Protein AF-A0A7S3P557-F1 (afdb_monomer)

pLDDT: mean 80.32, std 16.47, range [43.41, 97.75]

Foldseek 3Di:
DQLVVVLCVLPPLVVQDCVPPPDPVSSVVSVCVSLLNCSVDVLNSVLLNLLLVQLQPPPPPDDLVVCCVVVPPQCVVVVSAPSRLVVSLVVSVVVCPPPVNPVVLCVSDVDPVSVVVSSVLSSLQSSLLPPPPPVSVVVLVVLVCVLPPPDDDDDDPSVSSVSVNSSVSSVVSNCVVCVVVVDDDD

Radius of gyration: 18.61 Å; Cα contacts (8 Å, |Δi|>4): 146; chains: 1; bounding box: 47×43×48 Å

InterPro domains:
  IPR002073 3'5'-cyclic nucleotide phosphodiesterase, catalytic domain [PF00233] (39-186)
  IPR002073 3'5'-cyclic nucleotide phosphodiesterase, catalytic domain [PS51845] (1-186)
  IPR023088 3'5'-cyclic nucleotide phosphodiesterase [PR00387] (41-54)
  IPR023088 3'5'-cyclic nucleotide phosphodiesterase [PR00387] (55-70)
  IPR023088 3'5'-cyclic nucleotide phosphodiesterase [PR00387] (82-98)
  IPR023088 3'5'-cyclic nucleotide phosphodiesterase [PR00387] (173-186)
  IPR036971 3'5'-cyclic nucleotide phosphodiesterase, catalytic domain superfamily [G3DSA:1.10.1300.10] (16-186)

Mean predicted aligned error: 9.77 Å

Secondary structure (DSSP, 8-state):
--HHHHHTTSS-GGGS--TT--SHHHHHHHHHHHTTTTTT-HHHHHHHHHHHHHTTTT--SS-HHHHHHHT-HHHHHTTTSSHHHHHHHHHHHHHHHSGGGHHHHHHH-SSHHHHHHHHHHHHHHHHTT--S-HHHHHHHHHHHHHHH-TT--SS-HHHHHHHHHHHHHHHHHHHHHGGGGGSPP-

Organism: NCBI:txid265554

Nearest PDB structures (foldseek):
  3tvx-assembly2_B  TM=6.390E-01  e=1.683E-05  Homo sapiens
  8k4c-assembly1_B  TM=6.017E-01  e=3.289E-05  Homo sapiens
  1ror-assembly2_B  TM=6.134E-01  e=4.383E-05  Homo sapiens
  4wcu-assembly1_B  TM=6.017E-01  e=4.597E-05  Homo sapiens
  5tkb-assembly1_A  TM=6.095E-01  e=1.382E-04  Homo sapiens

Solvent-accessible surface area (backbone atoms only — not comparable to full-atom values): 10772 Å² total; per-residue (Å²): 132,59,66,70,66,49,64,65,53,77,60,52,76,89,79,57,87,57,92,82,51,88,47,74,65,47,48,51,50,53,49,29,64,75,47,42,38,48,89,73,32,69,61,60,46,48,28,54,51,50,25,69,71,34,40,66,40,89,57,88,87,66,57,57,72,53,40,46,74,70,61,38,71,56,21,62,74,43,74,63,45,61,30,54,32,49,50,6,46,52,54,52,50,54,58,58,68,37,78,92,33,48,70,56,50,51,69,73,24,87,45,70,69,48,44,55,49,42,50,54,48,29,53,52,42,23,56,40,59,49,72,80,45,64,66,58,47,52,52,49,53,51,51,49,52,66,66,68,46,94,76,80,79,88,68,66,67,66,65,54,34,50,53,42,33,53,54,51,53,30,53,48,53,39,51,57,71,55,40,70,81,75,53,82,90,130

Structure (mmCIF, N/CA/C/O backbone):
data_AF-A0A7S3P557-F1
#
_entry.id   AF-A0A7S3P557-F1
#
loop_
_atom_site.group_PDB
_atom_site.id
_atom_site.type_symbol
_atom_site.label_atom_id
_atom_site.label_alt_id
_atom_site.label_comp_id
_atom_site.label_asym_id
_atom_site.label_entity_id
_atom_site.label_seq_id
_atom_site.pdbx_PDB_ins_code
_atom_site.Cartn_x
_atom_site.Cartn_y
_atom_site.Cartn_z
_atom_site.occupancy
_atom_site.B_iso_or_equiv
_atom_site.auth_seq_id
_atom_site.auth_comp_id
_atom_site.auth_asym_id
_atom_site.auth_atom_id
_atom_site.pdbx_PDB_model_num
ATOM 1 N N . MET A 1 1 ? -5.739 14.760 -7.919 1.00 44.75 1 MET A N 1
ATOM 2 C CA . MET A 1 1 ? -4.831 14.642 -9.092 1.00 44.75 1 MET A CA 1
ATOM 3 C C . MET A 1 1 ? -4.603 13.160 -9.360 1.00 44.75 1 MET A C 1
ATOM 5 O O . MET A 1 1 ? -4.445 12.437 -8.393 1.00 44.75 1 MET A O 1
ATOM 9 N N . SER A 1 2 ? -4.623 12.689 -10.613 1.00 47.59 2 SER A N 1
ATOM 10 C CA . SER A 1 2 ? -4.332 11.273 -10.923 1.00 47.59 2 SER A CA 1
ATOM 11 C C . SER A 1 2 ? -2.840 10.970 -10.734 1.00 47.59 2 SER A C 1
ATOM 13 O O . SER A 1 2 ? -2.009 11.792 -11.126 1.00 47.59 2 SER A O 1
ATOM 15 N N . VAL A 1 3 ? -2.512 9.791 -10.192 1.00 46.75 3 VAL A N 1
ATOM 16 C CA . VAL A 1 3 ? -1.137 9.286 -9.995 1.00 46.75 3 VAL A CA 1
ATOM 17 C C . VAL A 1 3 ? -0.310 9.389 -11.278 1.00 46.75 3 VAL A C 1
ATOM 19 O O . VAL A 1 3 ? 0.842 9.800 -11.227 1.00 46.75 3 VAL A O 1
ATOM 22 N N . VAL A 1 4 ? -0.914 9.145 -12.446 1.00 48.81 4 VAL A N 1
ATOM 23 C CA . VAL A 1 4 ? -0.249 9.258 -13.759 1.00 48.81 4 VAL A CA 1
ATOM 24 C C . VAL A 1 4 ? 0.251 10.681 -14.027 1.00 48.81 4 VAL A C 1
ATOM 26 O O . VAL A 1 4 ? 1.366 10.878 -14.501 1.00 48.81 4 VAL A O 1
ATOM 29 N N . LYS A 1 5 ? -0.556 11.688 -13.675 1.00 49.09 5 LYS A N 1
ATOM 30 C CA . LYS A 1 5 ? -0.226 13.108 -13.867 1.00 49.09 5 LYS A CA 1
ATOM 31 C C . LYS A 1 5 ? 0.800 13.606 -12.849 1.00 49.09 5 LYS A C 1
ATOM 33 O O . LYS A 1 5 ? 1.493 14.582 -13.105 1.00 49.09 5 LYS A O 1
ATOM 38 N N . LEU A 1 6 ? 0.884 12.952 -11.692 1.00 51.69 6 LEU A N 1
ATOM 39 C CA . LEU A 1 6 ? 1.923 13.215 -10.705 1.00 51.69 6 LEU A CA 1
ATOM 40 C C . LEU A 1 6 ? 3.247 12.573 -11.142 1.00 51.69 6 LEU A C 1
ATOM 42 O O . LEU A 1 6 ? 4.262 13.257 -11.134 1.00 51.69 6 LEU A O 1
ATOM 46 N N . MET A 1 7 ? 3.217 11.321 -11.616 1.00 50.84 7 MET A N 1
ATOM 47 C CA . MET A 1 7 ? 4.379 10.578 -12.131 1.00 50.84 7 MET A CA 1
ATOM 48 C C . MET A 1 7 ? 5.043 11.270 -13.325 1.00 50.84 7 MET A C 1
ATOM 50 O O . MET A 1 7 ? 6.268 11.335 -13.382 1.00 50.84 7 MET A O 1
ATOM 54 N N . SER A 1 8 ? 4.261 11.868 -14.230 1.00 51.06 8 SER A N 1
ATOM 55 C CA . SER A 1 8 ? 4.796 12.667 -15.344 1.00 51.06 8 SER A CA 1
ATOM 56 C C . SER A 1 8 ? 5.486 13.965 -14.908 1.00 51.06 8 SER A C 1
ATOM 58 O O . SER A 1 8 ? 6.204 14.563 -15.702 1.00 51.06 8 SER A O 1
ATOM 60 N N . ASN A 1 9 ? 5.250 14.415 -13.672 1.00 45.53 9 ASN A N 1
ATOM 61 C CA . ASN A 1 9 ? 5.744 15.682 -13.133 1.00 45.53 9 ASN A CA 1
ATOM 62 C C . ASN A 1 9 ? 6.852 15.499 -12.082 1.00 45.53 9 ASN A C 1
ATOM 64 O O . ASN A 1 9 ? 7.318 16.497 -11.538 1.00 45.53 9 ASN A O 1
ATOM 68 N N . ILE A 1 10 ? 7.271 14.261 -11.775 1.00 54.66 10 ILE A N 1
ATOM 69 C CA . ILE A 1 10 ? 8.321 13.995 -10.772 1.00 54.66 10 ILE A CA 1
ATOM 70 C C . ILE A 1 10 ? 9.656 14.622 -11.196 1.00 54.66 10 ILE A C 1
ATOM 72 O O . ILE A 1 10 ? 10.430 15.023 -10.333 1.00 54.66 10 ILE A O 1
ATOM 76 N N . ILE A 1 11 ? 9.880 14.802 -12.502 1.00 45.62 11 ILE A N 1
ATOM 77 C CA . ILE A 1 11 ? 10.891 15.704 -13.058 1.00 45.62 11 ILE A CA 1
ATOM 78 C C . ILE A 1 11 ? 10.323 16.273 -14.354 1.00 45.62 11 ILE A C 1
ATOM 80 O O . ILE A 1 11 ? 10.041 15.516 -15.284 1.00 45.62 11 ILE A O 1
ATOM 84 N N . ALA A 1 12 ? 10.141 17.590 -14.442 1.00 43.41 12 ALA A N 1
ATOM 85 C CA . ALA A 1 12 ? 9.834 18.191 -15.729 1.00 43.41 12 ALA A CA 1
ATOM 86 C C . ALA A 1 12 ? 11.078 18.029 -16.620 1.00 43.41 12 ALA A C 1
ATOM 88 O O . ALA A 1 12 ? 12.160 18.445 -16.200 1.00 43.41 12 ALA A O 1
ATOM 89 N N . PRO A 1 13 ? 10.979 17.449 -17.833 1.00 49.12 13 PRO A N 1
ATOM 90 C CA . PRO A 1 13 ? 12.142 17.238 -18.691 1.00 49.12 13 PRO A CA 1
ATOM 91 C C . PRO A 1 13 ? 12.964 18.513 -18.899 1.00 49.12 13 PRO A C 1
ATOM 93 O O . PRO A 1 13 ? 14.168 18.423 -19.067 1.00 49.12 13 PRO A O 1
ATOM 96 N N . GLN A 1 14 ? 12.339 19.691 -18.833 1.00 48.28 14 GLN A N 1
ATOM 97 C CA . GLN A 1 14 ? 12.992 20.998 -18.941 1.00 48.28 14 GLN A CA 1
ATOM 98 C C . GLN A 1 14 ? 13.955 21.375 -17.795 1.00 48.28 14 GLN A C 1
ATOM 100 O O . GLN A 1 14 ? 14.763 22.280 -17.989 1.00 48.28 14 GLN A O 1
ATOM 105 N N . ASP A 1 15 ? 13.887 20.708 -16.638 1.00 50.50 15 ASP A N 1
ATOM 106 C CA . ASP A 1 15 ? 14.678 21.038 -15.440 1.00 50.50 15 ASP A CA 1
ATOM 107 C C . ASP A 1 15 ? 15.934 20.154 -15.284 1.00 50.50 15 ASP A C 1
ATOM 109 O O . ASP A 1 15 ? 16.692 20.301 -14.325 1.00 50.50 15 ASP A O 1
ATOM 113 N N . VAL A 1 16 ? 16.177 19.241 -16.233 1.00 52.69 16 VAL A N 1
ATOM 114 C CA . VAL A 1 16 ? 17.361 18.368 -16.272 1.00 52.69 16 VAL A CA 1
ATOM 115 C C . VAL A 1 16 ? 18.410 18.975 -17.206 1.00 52.69 16 VAL A C 1
ATOM 117 O O . VAL A 1 16 ? 18.137 19.243 -18.377 1.00 52.69 16 VAL A O 1
ATOM 120 N N . ASP A 1 17 ? 19.629 19.202 -16.706 1.00 54.72 17 ASP A N 1
ATOM 121 C CA . ASP A 1 17 ? 20.732 19.732 -17.518 1.00 54.72 17 ASP A CA 1
ATOM 122 C C . ASP A 1 17 ? 21.301 18.640 -18.446 1.00 54.72 17 ASP A C 1
ATOM 124 O O . ASP A 1 17 ? 22.218 17.904 -18.087 1.00 54.72 17 ASP A O 1
ATOM 128 N N . TYR A 1 18 ? 20.767 18.532 -19.666 1.00 57.94 18 TYR A N 1
ATOM 129 C CA . TYR A 1 18 ? 21.210 17.549 -20.669 1.00 57.94 18 TYR A CA 1
ATOM 130 C C . TYR A 1 18 ? 22.513 17.912 -21.390 1.00 57.94 18 TYR A C 1
ATOM 132 O O . TYR A 1 18 ? 22.812 17.320 -22.427 1.00 57.94 18 TYR A O 1
ATOM 140 N N . LYS A 1 19 ? 23.310 18.874 -20.906 1.00 53.69 19 LYS A N 1
ATOM 141 C CA . LYS A 1 19 ? 24.513 19.363 -21.617 1.00 53.69 19 LYS A CA 1
ATOM 142 C C . LYS A 1 19 ? 25.558 18.287 -21.970 1.00 53.69 19 LYS A C 1
ATOM 144 O O . LYS A 1 19 ? 26.466 18.585 -22.743 1.00 53.69 19 LYS A O 1
ATOM 149 N N . GLY A 1 20 ? 25.438 17.059 -21.453 1.00 54.41 20 GLY A N 1
ATOM 150 C CA . GLY A 1 20 ? 26.267 15.902 -21.816 1.00 54.41 20 GLY A CA 1
ATOM 151 C C . GLY A 1 20 ? 25.603 14.820 -22.686 1.00 54.41 20 GLY A C 1
ATOM 152 O O . GLY A 1 20 ? 26.325 13.973 -23.210 1.00 54.41 20 GLY A O 1
ATOM 153 N N . ALA A 1 21 ? 24.277 14.830 -22.867 1.00 56.41 21 ALA A N 1
ATOM 154 C CA . ALA A 1 21 ? 23.539 13.771 -23.561 1.00 56.41 21 ALA A CA 1
ATOM 155 C C . ALA A 1 21 ? 23.547 13.998 -25.081 1.00 56.41 21 ALA A C 1
ATOM 157 O O . ALA A 1 21 ? 23.105 15.042 -25.565 1.00 56.41 21 ALA A O 1
ATOM 158 N N . LYS A 1 22 ? 24.067 13.035 -25.852 1.00 56.44 22 LYS A N 1
ATOM 159 C CA . LYS A 1 22 ? 24.200 13.149 -27.318 1.00 56.44 22 LYS A CA 1
ATOM 160 C C . LYS A 1 22 ? 23.140 12.347 -28.069 1.00 56.44 22 LYS A C 1
ATOM 162 O O . LYS A 1 22 ? 22.936 12.583 -29.258 1.00 56.44 22 LYS A O 1
ATOM 167 N N . THR A 1 23 ? 22.472 11.418 -27.390 1.00 67.25 23 THR A N 1
ATOM 168 C CA . THR A 1 23 ? 21.472 10.505 -27.958 1.00 67.25 23 THR A CA 1
ATOM 169 C C . THR A 1 23 ? 20.198 10.449 -27.106 1.00 67.25 23 THR A C 1
ATOM 171 O O . THR A 1 23 ? 20.202 10.839 -25.940 1.00 67.25 23 THR A O 1
ATOM 174 N N . GLN A 1 24 ? 19.088 9.966 -27.683 1.00 59.03 24 GLN A N 1
ATOM 175 C CA . GLN A 1 24 ? 17.843 9.716 -26.935 1.00 59.03 24 GLN A CA 1
ATOM 176 C C . GLN A 1 24 ? 18.038 8.692 -25.805 1.00 59.03 24 GLN A C 1
ATOM 178 O O . GLN A 1 24 ? 17.404 8.823 -24.759 1.00 59.03 24 GLN A O 1
ATOM 183 N N . ASP A 1 25 ? 18.953 7.737 -25.985 1.00 58.50 25 ASP A N 1
ATOM 184 C CA . ASP A 1 25 ? 19.309 6.760 -24.956 1.00 58.50 25 ASP A CA 1
ATOM 185 C C . ASP A 1 25 ? 20.045 7.423 -23.781 1.00 58.50 25 ASP A C 1
ATOM 187 O O . ASP A 1 25 ? 19.715 7.151 -22.629 1.00 58.50 25 ASP A O 1
ATOM 191 N N . ASP A 1 26 ? 20.954 8.375 -24.037 1.00 58.91 26 ASP A N 1
ATOM 192 C CA . ASP A 1 26 ? 21.622 9.141 -22.968 1.00 58.91 26 ASP A CA 1
ATOM 193 C C . ASP A 1 26 ? 20.618 9.956 -22.136 1.00 58.91 26 ASP A C 1
ATOM 195 O O . ASP A 1 26 ? 20.750 10.073 -20.916 1.00 58.91 26 ASP A O 1
ATOM 199 N N . VAL A 1 27 ? 19.590 10.513 -22.785 1.00 62.00 27 VAL A N 1
ATOM 200 C CA . VAL A 1 27 ? 18.497 11.233 -22.111 1.00 62.00 27 VAL A CA 1
ATOM 201 C C . VAL A 1 27 ? 17.675 10.280 -21.238 1.00 62.00 27 VAL A C 1
ATOM 203 O O . VAL A 1 27 ? 17.367 10.625 -20.098 1.00 62.00 27 VAL A O 1
ATOM 206 N N . ALA A 1 28 ? 17.358 9.078 -21.728 1.00 59.41 28 ALA A N 1
ATOM 207 C CA . ALA A 1 28 ? 16.618 8.067 -20.971 1.00 59.41 28 ALA A CA 1
ATOM 208 C C . ALA A 1 28 ? 17.409 7.545 -19.759 1.00 59.41 28 ALA A C 1
ATOM 210 O O . ALA A 1 28 ? 16.833 7.393 -18.684 1.00 59.41 28 ALA A O 1
ATOM 211 N N . VAL A 1 29 ? 18.723 7.341 -19.902 1.00 62.34 29 VAL A N 1
ATOM 212 C CA . VAL A 1 29 ? 19.624 6.955 -18.801 1.00 62.34 29 VAL A CA 1
ATOM 213 C C . VAL A 1 29 ? 19.715 8.066 -17.753 1.00 62.34 29 VAL A C 1
ATOM 215 O O . VAL A 1 29 ? 19.556 7.810 -16.563 1.00 62.34 29 VAL A O 1
ATOM 218 N N . THR A 1 30 ? 19.864 9.320 -18.183 1.00 59.47 30 THR A N 1
ATOM 219 C CA . THR A 1 30 ? 19.916 10.472 -17.267 1.00 59.47 30 THR A CA 1
ATOM 220 C C . THR A 1 30 ? 18.591 10.624 -16.504 1.00 59.47 30 THR A C 1
ATOM 222 O O . THR A 1 30 ? 18.577 10.846 -15.294 1.00 59.47 30 THR A O 1
ATOM 225 N N . LEU A 1 31 ? 17.450 10.432 -17.176 1.00 59.19 31 LEU A N 1
ATOM 226 C CA . LEU A 1 31 ? 16.128 10.464 -16.545 1.00 59.19 31 LEU A CA 1
ATOM 227 C C . LEU A 1 31 ? 15.910 9.273 -15.590 1.00 59.19 31 LEU A C 1
ATOM 229 O O . LEU A 1 31 ? 15.318 9.447 -14.523 1.00 59.19 31 LEU A O 1
ATOM 233 N N . HIS A 1 32 ? 16.408 8.083 -15.939 1.00 61.38 32 HIS A N 1
ATOM 234 C CA . HIS A 1 32 ? 16.401 6.893 -15.081 1.00 61.38 32 HIS A CA 1
ATOM 235 C C . HIS A 1 32 ? 17.141 7.158 -13.765 1.00 61.38 32 HIS A C 1
ATOM 237 O O . HIS A 1 32 ? 16.575 6.937 -12.692 1.00 61.38 32 HIS A O 1
ATOM 243 N N . ASP A 1 33 ? 18.346 7.723 -13.840 1.00 59.78 33 ASP A N 1
ATOM 244 C CA . ASP A 1 33 ? 19.167 8.039 -12.670 1.00 59.78 33 ASP A CA 1
ATOM 245 C C . ASP A 1 33 ? 18.516 9.104 -11.780 1.00 59.78 33 ASP A C 1
ATOM 247 O O . ASP A 1 33 ? 18.474 8.961 -10.554 1.00 59.78 33 ASP A O 1
ATOM 251 N N . HIS A 1 34 ? 17.935 10.151 -12.376 1.00 59.03 34 HIS A N 1
ATOM 252 C CA . HIS A 1 34 ? 17.288 11.208 -11.600 1.00 59.03 34 HIS A CA 1
ATOM 253 C C . HIS A 1 34 ? 15.948 10.790 -10.984 1.00 59.03 34 HIS A C 1
ATOM 255 O O . HIS A 1 34 ? 15.587 11.299 -9.923 1.00 59.03 34 HIS A O 1
ATOM 261 N N . THR A 1 35 ? 15.223 9.851 -11.598 1.00 60.53 35 THR A N 1
ATOM 262 C CA . THR A 1 35 ? 13.939 9.359 -11.067 1.00 60.53 35 THR A CA 1
ATOM 263 C C . THR A 1 35 ? 14.083 8.081 -10.238 1.00 60.53 35 THR A C 1
ATOM 265 O O . THR A 1 35 ? 13.084 7.427 -9.938 1.00 60.53 35 THR A O 1
ATOM 268 N N . TYR A 1 36 ? 15.315 7.698 -9.881 1.00 62.28 36 TYR A N 1
ATOM 269 C CA . TYR A 1 36 ? 15.633 6.440 -9.192 1.00 62.28 36 TYR A CA 1
ATOM 270 C C . TYR A 1 36 ? 15.026 5.198 -9.877 1.00 62.28 36 TYR A C 1
ATOM 272 O O . TYR A 1 36 ? 14.638 4.241 -9.211 1.00 62.28 36 TYR A O 1
ATOM 280 N N . GLY A 1 37 ? 14.866 5.236 -11.201 1.00 62.25 37 GLY A N 1
ATOM 281 C CA . GLY A 1 37 ? 14.254 4.177 -12.001 1.00 62.25 37 GLY A CA 1
ATOM 282 C C . GLY A 1 37 ? 12.728 4.038 -11.896 1.00 62.25 37 GLY A C 1
ATOM 283 O O . GLY A 1 37 ? 12.160 3.166 -12.554 1.00 62.25 37 GLY A O 1
ATOM 284 N N . ILE A 1 38 ? 12.035 4.898 -11.137 1.00 64.62 38 ILE A N 1
ATOM 285 C CA . ILE A 1 38 ? 10.576 4.805 -10.919 1.00 64.62 38 ILE A CA 1
ATOM 286 C C . ILE A 1 38 ? 9.799 4.984 -12.238 1.00 64.62 38 ILE A C 1
ATOM 288 O O . ILE A 1 38 ? 8.885 4.220 -12.540 1.00 64.62 38 ILE A O 1
ATOM 292 N N . THR A 1 39 ? 10.169 5.969 -13.060 1.00 65.25 39 THR A N 1
ATOM 293 C CA . THR A 1 39 ? 9.499 6.276 -14.345 1.00 65.25 39 THR A CA 1
ATOM 294 C C . THR A 1 39 ? 9.866 5.327 -15.482 1.00 65.25 39 THR A C 1
ATOM 296 O O . THR A 1 39 ? 9.181 5.293 -16.502 1.00 65.25 39 THR A O 1
ATOM 299 N N . SER A 1 40 ? 10.909 4.523 -15.309 1.00 70.19 40 SER A N 1
ATOM 300 C CA . SER A 1 40 ? 11.345 3.522 -16.286 1.00 70.19 40 SER A CA 1
ATOM 301 C C . SER A 1 40 ? 10.904 2.100 -15.951 1.00 70.19 40 SER A C 1
ATOM 303 O O . SER A 1 40 ? 11.111 1.215 -16.770 1.00 70.19 40 SER A O 1
ATOM 305 N N . ASP A 1 41 ? 10.347 1.865 -14.759 1.00 82.69 41 ASP A N 1
ATOM 306 C CA . ASP A 1 41 ? 9.897 0.546 -14.315 1.00 82.69 41 ASP A CA 1
ATOM 307 C C . ASP A 1 41 ? 8.360 0.438 -14.348 1.00 82.69 41 ASP A C 1
ATOM 309 O O . ASP A 1 41 ? 7.682 0.937 -13.437 1.00 82.69 41 ASP A O 1
ATOM 313 N N . PRO A 1 42 ? 7.787 -0.218 -15.376 1.00 86.88 42 PRO A N 1
ATOM 314 C CA . PRO A 1 42 ? 6.340 -0.329 -15.540 1.00 86.88 42 PRO A CA 1
ATOM 315 C C . PRO A 1 42 ? 5.659 -1.032 -14.366 1.00 86.88 42 PRO A C 1
ATOM 317 O O . PRO A 1 42 ? 4.547 -0.659 -13.994 1.00 86.88 42 PRO A O 1
ATOM 320 N N . LEU A 1 43 ? 6.332 -2.009 -13.747 1.00 88.38 43 LEU A N 1
ATOM 321 C CA . LEU A 1 43 ? 5.774 -2.766 -12.630 1.00 88.38 43 LEU A CA 1
ATOM 322 C C . LEU A 1 43 ? 5.582 -1.877 -11.397 1.00 88.38 43 LEU A C 1
ATOM 324 O O . LEU A 1 43 ? 4.530 -1.920 -10.762 1.00 88.38 43 LEU A O 1
ATOM 328 N N . THR A 1 44 ? 6.563 -1.023 -11.085 1.00 88.50 44 THR A N 1
ATOM 329 C CA . THR A 1 44 ? 6.456 -0.064 -9.974 1.00 88.50 44 THR A CA 1
ATOM 330 C C . THR A 1 44 ? 5.365 0.972 -10.226 1.00 88.50 44 THR A C 1
ATOM 332 O O . THR A 1 44 ? 4.602 1.291 -9.312 1.00 88.50 44 THR A O 1
ATOM 335 N N . GLN A 1 45 ? 5.231 1.473 -11.455 1.00 88.88 45 GLN A N 1
ATOM 336 C CA . GLN A 1 45 ? 4.157 2.411 -11.801 1.00 88.88 45 GLN A CA 1
ATOM 337 C C . GLN A 1 45 ? 2.782 1.769 -11.674 1.00 88.88 45 GLN A C 1
ATOM 339 O O . GLN A 1 45 ? 1.877 2.359 -11.080 1.00 88.88 45 GLN A O 1
ATOM 344 N N . PHE A 1 46 ? 2.634 0.551 -12.195 1.00 92.12 46 PHE A N 1
ATOM 345 C CA . PHE A 1 46 ? 1.394 -0.194 -12.072 1.00 92.12 46 PHE A CA 1
ATOM 346 C C . PHE A 1 46 ? 1.068 -0.477 -10.604 1.00 92.12 46 PHE A C 1
ATOM 348 O O . PHE A 1 46 ? -0.063 -0.238 -10.195 1.00 92.12 46 PHE A O 1
ATOM 355 N N . ALA A 1 47 ? 2.049 -0.870 -9.785 1.00 93.19 47 ALA A N 1
ATOM 356 C CA . ALA A 1 47 ? 1.870 -1.031 -8.342 1.00 93.19 47 ALA A CA 1
ATOM 357 C C . ALA A 1 47 ? 1.394 0.261 -7.664 1.00 93.19 47 ALA A C 1
ATOM 359 O O . ALA A 1 47 ? 0.460 0.209 -6.872 1.00 93.19 47 ALA A O 1
ATOM 360 N N . CYS A 1 48 ? 1.951 1.424 -8.017 1.00 91.81 48 CYS A N 1
ATOM 361 C CA . CYS A 1 48 ? 1.490 2.716 -7.492 1.00 91.81 48 CYS A CA 1
ATOM 362 C C . CYS A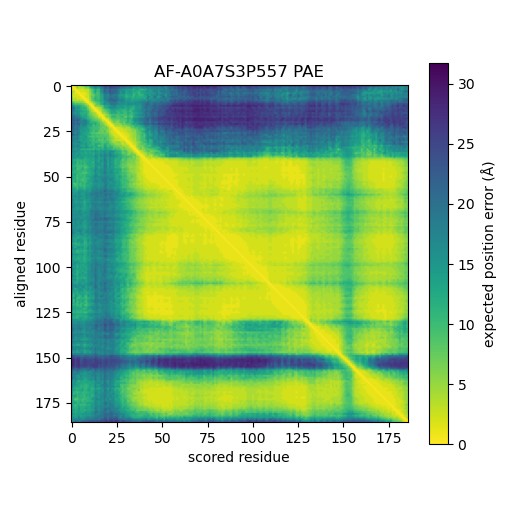 1 48 ? 0.026 3.004 -7.849 1.00 91.81 48 CYS A C 1
ATOM 364 O O . CYS A 1 48 ? -0.746 3.441 -6.997 1.00 91.81 48 CYS A O 1
ATOM 366 N N . ILE A 1 49 ? -0.360 2.759 -9.102 1.00 93.69 49 ILE A N 1
ATOM 367 C CA . ILE A 1 49 ? -1.732 2.981 -9.579 1.00 93.69 49 ILE A CA 1
ATOM 368 C C . ILE A 1 49 ? -2.695 1.991 -8.922 1.00 93.69 49 ILE A C 1
ATOM 370 O O . ILE A 1 49 ? -3.758 2.392 -8.455 1.00 93.69 49 ILE A O 1
ATOM 374 N N . PHE A 1 50 ? -2.314 0.716 -8.863 1.00 95.56 50 PHE A N 1
ATOM 375 C CA . PHE A 1 50 ? -3.099 -0.338 -8.238 1.00 95.56 50 PHE A CA 1
ATOM 376 C C . PHE A 1 50 ? -3.303 -0.051 -6.751 1.00 95.56 50 PHE A C 1
ATOM 378 O O . PHE A 1 50 ? -4.442 -0.013 -6.304 1.00 95.56 50 PHE A O 1
ATOM 385 N N . SER A 1 51 ? -2.240 0.255 -6.001 1.00 96.06 51 SER A N 1
ATOM 386 C CA . SER A 1 51 ? -2.344 0.637 -4.589 1.00 96.06 51 SER A CA 1
ATOM 387 C C . SER A 1 51 ? -3.234 1.857 -4.387 1.00 96.06 51 SER A C 1
ATOM 389 O O . SER A 1 51 ? -4.085 1.833 -3.511 1.00 96.06 51 SER A O 1
ATOM 391 N N . ALA A 1 52 ? -3.116 2.894 -5.220 1.00 94.38 52 ALA A N 1
ATOM 392 C CA . ALA A 1 52 ? -3.998 4.056 -5.123 1.00 94.38 52 ALA A CA 1
ATOM 393 C C . ALA A 1 52 ? -5.475 3.699 -5.365 1.00 94.38 52 ALA A C 1
ATOM 395 O O . ALA A 1 52 ? -6.348 4.253 -4.703 1.00 94.38 52 ALA A O 1
ATOM 396 N N . LEU A 1 53 ? -5.758 2.763 -6.276 1.00 95.75 53 LEU A N 1
ATOM 397 C CA . LEU A 1 53 ? -7.113 2.271 -6.536 1.00 95.75 53 LEU A CA 1
ATOM 398 C C . LEU A 1 53 ? -7.688 1.494 -5.345 1.00 95.75 53 LEU A C 1
ATOM 400 O O . LEU A 1 53 ? -8.886 1.584 -5.093 1.00 95.75 53 LEU A O 1
ATOM 404 N N . VAL A 1 54 ? -6.850 0.726 -4.644 1.00 96.62 54 VAL A N 1
ATOM 405 C CA . VAL A 1 54 ? -7.303 -0.255 -3.651 1.00 96.62 54 VAL A CA 1
ATOM 406 C C . VAL A 1 54 ? -7.001 0.111 -2.204 1.00 96.62 54 VAL A C 1
ATOM 408 O O . VAL A 1 54 ? -7.267 -0.714 -1.349 1.00 96.62 54 VAL A O 1
ATOM 411 N N . HIS A 1 55 ? -6.407 1.264 -1.888 1.00 95.12 55 HIS A N 1
ATOM 412 C CA . HIS A 1 55 ? -5.978 1.543 -0.506 1.00 95.12 55 HIS A CA 1
ATOM 413 C C . HIS A 1 55 ? -7.133 1.730 0.498 1.00 95.12 55 HIS A C 1
ATOM 415 O O . HIS A 1 55 ? -6.934 1.442 1.671 1.00 95.12 55 HIS A O 1
ATOM 421 N N . ASP A 1 56 ? -8.320 2.128 0.021 1.00 95.44 56 ASP A N 1
ATOM 422 C CA . ASP A 1 56 ? -9.536 2.391 0.820 1.00 95.44 56 ASP A CA 1
ATOM 423 C C . ASP A 1 56 ? -10.718 1.456 0.461 1.00 95.44 56 ASP A C 1
ATOM 425 O O . ASP A 1 56 ? -11.893 1.756 0.706 1.00 95.44 56 ASP A O 1
ATOM 429 N N . ALA A 1 57 ? -10.444 0.313 -0.170 1.00 96.25 57 ALA A N 1
ATOM 430 C CA . ALA A 1 57 ? -11.456 -0.695 -0.456 1.00 96.25 57 ALA A CA 1
ATOM 431 C C . ALA A 1 57 ? -12.113 -1.194 0.843 1.00 96.25 57 ALA A C 1
ATOM 433 O O . ALA A 1 57 ? -11.442 -1.576 1.797 1.00 96.25 57 ALA A O 1
ATOM 434 N N . ASP A 1 58 ? -13.450 -1.201 0.853 1.00 95.62 58 ASP A N 1
ATOM 435 C CA . ASP A 1 58 ? -14.262 -1.618 2.005 1.00 95.62 58 ASP A CA 1
ATOM 436 C C . ASP A 1 58 ? -14.015 -0.792 3.288 1.00 95.62 58 ASP A C 1
ATOM 438 O O . ASP A 1 58 ? -14.235 -1.257 4.405 1.00 95.62 58 ASP A O 1
ATOM 442 N N . HIS A 1 59 ? -13.576 0.467 3.151 1.00 92.69 59 HIS A N 1
ATOM 443 C CA . HIS A 1 59 ? -13.374 1.340 4.305 1.00 92.69 59 HIS A CA 1
ATOM 444 C C . HIS A 1 59 ? -14.727 1.717 4.967 1.00 92.69 59 HIS A C 1
ATOM 446 O O . HIS A 1 59 ? -15.585 2.331 4.323 1.00 92.69 59 HIS A O 1
ATOM 452 N N . PRO A 1 60 ? -14.932 1.457 6.277 1.00 91.75 60 PRO A N 1
ATOM 453 C CA . PRO A 1 60 ? -16.227 1.622 6.961 1.00 91.75 60 PRO A CA 1
ATOM 454 C C . PRO A 1 60 ? -16.589 3.080 7.299 1.00 91.75 60 PRO A C 1
ATOM 456 O O . PRO A 1 60 ? -17.624 3.359 7.902 1.00 91.75 60 PRO A O 1
ATOM 459 N N . GLY A 1 61 ? -15.717 4.028 6.953 1.00 92.25 61 GLY A N 1
ATOM 460 C CA . GLY A 1 61 ? -15.897 5.460 7.218 1.00 92.25 61 GLY A CA 1
ATOM 461 C C . GLY A 1 61 ? -15.610 5.878 8.665 1.00 92.25 61 GLY A C 1
ATOM 462 O O . GLY A 1 61 ? -15.897 7.012 9.045 1.00 92.25 61 GLY A O 1
ATOM 463 N N . VAL A 1 62 ? -15.030 4.988 9.474 1.00 93.12 62 VAL A N 1
ATOM 464 C CA . VAL A 1 62 ? -14.591 5.260 10.850 1.00 93.12 62 VAL A CA 1
ATOM 465 C C . VAL A 1 62 ? -13.088 4.999 10.985 1.00 93.12 62 VAL A C 1
ATOM 467 O O . VAL A 1 62 ? -12.564 4.130 10.295 1.00 93.12 62 VAL A O 1
ATOM 470 N N . PRO A 1 63 ? -12.368 5.731 11.855 1.00 92.44 63 PRO A N 1
ATOM 471 C CA . PRO A 1 63 ? -10.926 5.553 12.003 1.00 92.44 63 PRO A CA 1
ATOM 472 C C . PRO A 1 63 ? -10.570 4.215 12.667 1.00 92.44 63 PRO A C 1
ATOM 474 O O . PRO A 1 63 ? -11.339 3.695 13.481 1.00 92.44 63 PRO A O 1
ATOM 477 N N . ASN A 1 64 ? -9.340 3.735 12.443 1.00 93.06 64 ASN A N 1
ATOM 478 C CA . ASN A 1 64 ? -8.790 2.522 13.071 1.00 93.06 64 ASN A CA 1
ATOM 479 C C . ASN A 1 64 ? -8.978 2.491 14.604 1.00 93.06 64 ASN A C 1
ATOM 481 O O . ASN A 1 64 ? -9.292 1.452 15.178 1.00 93.06 64 ASN A O 1
ATOM 485 N N . SER A 1 65 ? -8.876 3.637 15.288 1.00 93.38 65 SER A N 1
ATOM 486 C CA . SER A 1 65 ? -9.101 3.729 16.741 1.00 93.38 65 SER A CA 1
ATOM 487 C C . SER A 1 65 ? -10.525 3.354 17.173 1.00 93.38 65 SER A C 1
ATOM 489 O O . SER A 1 65 ? -10.706 2.795 18.257 1.00 93.38 65 SER A O 1
ATOM 491 N N . GLN A 1 66 ? -11.528 3.633 16.336 1.00 94.94 66 GLN A N 1
ATOM 492 C CA . GLN A 1 66 ? -12.913 3.244 16.582 1.00 94.94 66 GLN A CA 1
ATOM 493 C C . GLN A 1 66 ? -13.106 1.744 16.332 1.00 94.94 66 GLN A C 1
ATOM 495 O O . GLN A 1 66 ? -13.687 1.074 17.182 1.00 94.94 66 GLN A O 1
ATOM 500 N N . LEU A 1 67 ? -12.537 1.202 15.249 1.00 93.69 67 LEU A N 1
ATOM 501 C CA . LEU A 1 67 ? -12.589 -0.233 14.927 1.00 93.69 67 LEU A CA 1
ATOM 502 C C . LEU A 1 67 ? -12.001 -1.104 16.046 1.00 93.69 67 LEU A C 1
ATOM 504 O O . LEU A 1 67 ? -12.578 -2.131 16.414 1.00 93.69 67 LEU A O 1
ATOM 508 N N . VAL A 1 68 ? -10.888 -0.654 16.631 1.00 93.75 68 VAL A N 1
ATOM 509 C CA . VAL A 1 68 ? -10.230 -1.289 17.784 1.00 93.75 68 VAL A CA 1
ATOM 510 C C . VAL A 1 68 ? -11.093 -1.196 19.043 1.00 93.75 68 VAL A C 1
ATOM 512 O O . VAL A 1 68 ? -11.247 -2.174 19.776 1.00 93.75 68 VAL A O 1
ATOM 515 N N . LYS A 1 69 ? -11.693 -0.028 19.302 1.00 95.69 69 LYS A N 1
ATOM 516 C CA . LYS A 1 69 ? -12.569 0.188 20.462 1.00 95.69 69 LYS A CA 1
ATOM 517 C C . LYS A 1 69 ? -13.818 -0.693 20.407 1.00 95.69 69 LYS A C 1
ATOM 519 O O . LYS A 1 69 ? -14.237 -1.216 21.439 1.00 95.69 69 LYS A O 1
ATOM 524 N N . GLU A 1 70 ? -14.393 -0.849 19.222 1.00 95.31 70 GLU A N 1
ATOM 525 C CA . GLU A 1 70 ? -15.581 -1.669 18.972 1.00 95.31 70 GLU A CA 1
ATOM 526 C C . GLU A 1 70 ? -15.274 -3.168 18.882 1.00 95.31 70 GLU A C 1
ATOM 528 O O . GLU A 1 70 ? -16.202 -3.971 18.926 1.00 95.31 70 GLU A O 1
ATOM 533 N N . ARG A 1 71 ? -13.990 -3.558 18.837 1.00 93.75 71 ARG A N 1
ATOM 534 C CA . ARG A 1 71 ? -13.541 -4.956 18.699 1.00 93.75 71 ARG A CA 1
ATOM 535 C C . ARG A 1 71 ? -14.157 -5.638 17.478 1.00 93.75 71 ARG A C 1
ATOM 537 O O . ARG A 1 71 ? -14.643 -6.766 17.560 1.00 93.75 71 ARG A O 1
ATOM 544 N N . THR A 1 72 ? -14.140 -4.916 16.365 1.00 94.56 72 THR A N 1
ATOM 545 C CA . THR A 1 72 ? -14.512 -5.441 15.047 1.00 94.56 72 THR A CA 1
ATOM 546 C C . THR A 1 72 ? -13.691 -6.688 14.704 1.00 94.56 72 THR A C 1
ATOM 548 O O . THR A 1 72 ? -12.612 -6.914 15.264 1.00 94.56 72 THR A O 1
ATOM 551 N N . GLN A 1 73 ? -14.210 -7.531 13.811 1.00 94.75 73 GLN A N 1
ATOM 552 C CA . GLN A 1 73 ? -13.546 -8.785 13.451 1.00 94.75 73 GLN A CA 1
ATOM 553 C C . GLN A 1 73 ? -12.170 -8.515 12.830 1.00 94.75 73 GLN A C 1
ATOM 555 O O . GLN A 1 73 ? -11.195 -9.182 13.170 1.00 94.75 73 GLN A O 1
ATOM 560 N N . GLU A 1 74 ? -12.079 -7.487 11.997 1.00 93.50 74 GLU A N 1
ATOM 561 C CA . GLU A 1 74 ? -10.871 -7.016 11.331 1.00 93.50 74 GLU A CA 1
ATOM 562 C C . GLU A 1 74 ? -9.832 -6.566 12.366 1.00 93.50 74 GLU A C 1
ATOM 564 O O . GLU A 1 74 ? -8.669 -6.956 12.291 1.00 93.50 74 GLU A O 1
ATOM 569 N N . ALA A 1 75 ? -10.240 -5.825 13.405 1.00 93.88 75 ALA A N 1
ATOM 570 C CA . ALA A 1 75 ? -9.326 -5.398 14.467 1.00 93.88 75 ALA A CA 1
ATOM 571 C C . ALA A 1 75 ? -8.727 -6.579 15.250 1.00 93.88 75 ALA A C 1
ATOM 573 O O . ALA A 1 75 ? -7.573 -6.511 15.678 1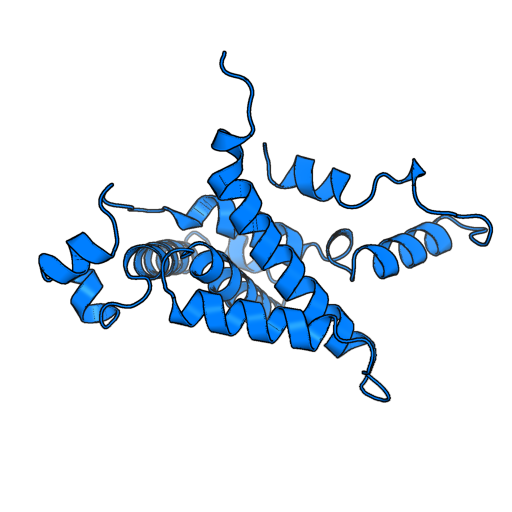.00 93.88 75 ALA A O 1
ATOM 574 N N . LEU A 1 76 ? -9.488 -7.668 15.417 1.00 94.31 76 LEU A N 1
ATOM 575 C CA . LEU A 1 76 ? -8.997 -8.899 16.040 1.00 94.31 76 LEU A CA 1
ATOM 576 C C . LEU A 1 76 ? -8.022 -9.651 15.128 1.00 94.31 76 LEU A C 1
ATOM 578 O O . LEU A 1 76 ? -6.990 -10.113 15.609 1.00 94.31 76 LEU A O 1
ATOM 582 N N . VAL A 1 77 ? -8.333 -9.760 13.833 1.00 95.56 77 VAL A N 1
ATOM 583 C CA . VAL A 1 77 ? -7.488 -10.438 12.834 1.00 95.56 77 VAL A CA 1
ATOM 584 C C . VAL A 1 77 ? -6.148 -9.722 12.666 1.00 95.56 77 VAL A C 1
ATOM 586 O O . VAL A 1 77 ? -5.106 -10.370 12.632 1.00 95.56 77 VAL A O 1
ATOM 589 N N .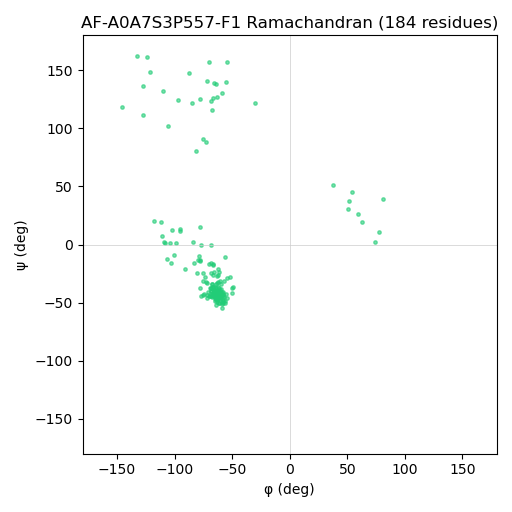 TYR A 1 78 ? -6.168 -8.391 12.621 1.00 94.00 78 TYR A N 1
ATOM 590 C CA . TYR A 1 78 ? -4.992 -7.556 12.367 1.00 94.00 78 TYR A CA 1
ATOM 591 C C . TYR A 1 78 ? -4.296 -7.050 13.635 1.00 94.00 78 TYR A C 1
ATOM 593 O O . TYR A 1 78 ? -3.473 -6.135 13.575 1.00 94.00 78 TYR A O 1
ATOM 601 N N . GLU A 1 79 ? -4.630 -7.620 14.795 1.00 93.50 79 GLU A N 1
ATOM 602 C CA . GLU A 1 79 ? -4.016 -7.294 16.088 1.00 93.50 79 GLU A CA 1
ATOM 603 C C . GLU A 1 79 ? -3.993 -5.782 16.394 1.00 93.50 79 GLU A C 1
ATOM 605 O O . GLU A 1 79 ? -3.050 -5.255 16.991 1.00 93.50 79 GLU A O 1
ATOM 610 N N . ASN A 1 80 ? -5.059 -5.072 16.010 1.00 91.19 80 ASN A N 1
ATOM 611 C CA . ASN A 1 80 ? -5.238 -3.626 16.184 1.00 91.19 80 ASN A CA 1
ATOM 612 C C . ASN A 1 80 ? -4.220 -2.729 15.446 1.00 91.19 80 ASN A C 1
ATOM 614 O O . ASN A 1 80 ? -4.076 -1.561 15.813 1.00 91.19 80 ASN A O 1
ATOM 618 N N . ARG A 1 81 ? -3.516 -3.237 14.428 1.00 89.94 81 ARG A N 1
ATOM 619 C CA . ARG A 1 81 ? -2.550 -2.469 13.621 1.00 89.94 81 ARG A CA 1
ATOM 620 C C . ARG A 1 81 ? -3.085 -2.250 12.214 1.00 89.94 81 ARG A C 1
ATOM 622 O O . ARG A 1 81 ? -3.539 -3.216 11.616 1.00 89.94 81 ARG A O 1
ATOM 629 N N . SER A 1 82 ? -3.027 -1.0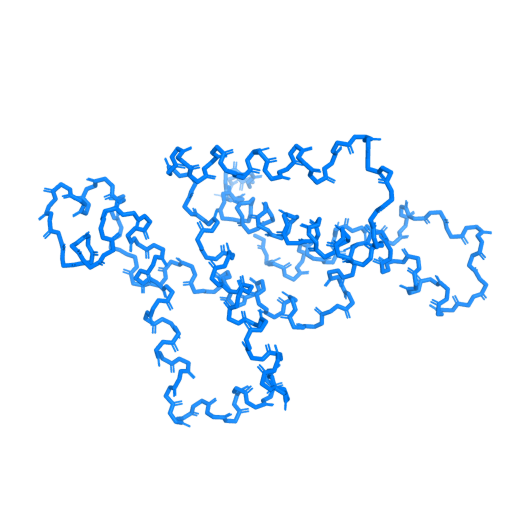16 11.705 1.00 91.44 82 SER A N 1
ATOM 630 C CA . SER A 1 82 ? -3.417 -0.649 10.326 1.00 91.44 82 SER A CA 1
ATOM 631 C C . SER A 1 82 ? -4.640 -1.422 9.816 1.00 91.44 82 SER A C 1
ATOM 633 O O . SER A 1 82 ? -4.576 -2.121 8.808 1.00 91.44 82 SER A O 1
ATOM 635 N N . VAL A 1 83 ? -5.713 -1.417 10.618 1.00 94.44 83 VAL A N 1
ATOM 636 C CA . VAL A 1 83 ? -6.829 -2.370 10.498 1.00 94.44 83 VAL A CA 1
ATOM 637 C C . VAL A 1 83 ? -7.540 -2.203 9.158 1.00 94.44 83 VAL A C 1
ATOM 639 O O . VAL A 1 83 ? -7.739 -3.185 8.446 1.00 94.44 83 VAL A O 1
ATOM 642 N N . ALA A 1 84 ? -7.893 -0.966 8.804 1.00 94.94 84 ALA A N 1
ATOM 643 C CA . ALA A 1 84 ? -8.564 -0.662 7.549 1.00 94.94 84 ALA A CA 1
ATOM 644 C C . ALA A 1 84 ? -7.658 -0.929 6.337 1.00 94.94 84 ALA A C 1
ATOM 646 O O . ALA A 1 84 ? -8.087 -1.568 5.380 1.00 94.94 84 ALA A O 1
ATOM 647 N N . GLU A 1 85 ? -6.391 -0.519 6.400 1.00 95.25 85 GLU A N 1
ATOM 648 C CA . GLU A 1 85 ? -5.432 -0.675 5.305 1.00 95.25 85 GLU A CA 1
ATOM 649 C C . GLU A 1 85 ? -5.119 -2.155 5.033 1.00 95.25 85 GLU A C 1
ATOM 651 O O . GLU A 1 85 ? -5.028 -2.571 3.876 1.00 95.25 85 GLU A O 1
ATOM 656 N N . GLN A 1 86 ? -4.995 -2.975 6.085 1.00 95.62 86 GLN A N 1
ATOM 657 C CA . GLN A 1 86 ? -4.810 -4.421 5.948 1.00 95.62 86 GLN A CA 1
ATOM 658 C C . GLN A 1 86 ? -6.059 -5.113 5.392 1.00 95.62 86 GLN A C 1
ATOM 660 O O . GLN A 1 86 ? -5.921 -5.930 4.482 1.00 95.62 86 GLN A O 1
ATOM 665 N N . ASN A 1 87 ? -7.261 -4.748 5.857 1.00 97.00 87 ASN A N 1
ATOM 666 C CA . ASN A 1 87 ? -8.513 -5.269 5.294 1.00 97.00 87 ASN A CA 1
ATOM 667 C C . ASN A 1 87 ? -8.614 -4.965 3.794 1.00 97.00 87 ASN A C 1
ATOM 669 O O . ASN A 1 87 ? -8.877 -5.848 2.978 1.00 97.00 87 ASN A O 1
ATOM 673 N N . SER A 1 88 ? -8.331 -3.716 3.430 1.00 97.25 88 SER A N 1
ATOM 674 C CA . SER A 1 88 ? -8.367 -3.237 2.055 1.00 97.25 88 SER A CA 1
ATOM 675 C C . SER A 1 88 ? -7.402 -4.002 1.144 1.00 97.25 88 SER A C 1
ATOM 677 O O . SER A 1 88 ? -7.752 -4.404 0.025 1.00 97.25 88 SER A O 1
ATOM 679 N N . LEU A 1 89 ? -6.188 -4.249 1.644 1.00 97.00 89 LEU A N 1
ATOM 680 C CA . LEU A 1 89 ? -5.169 -5.038 0.965 1.00 97.00 89 LEU A CA 1
ATOM 681 C C . LEU A 1 89 ? -5.605 -6.496 0.786 1.00 97.00 89 LEU A C 1
ATOM 683 O O . LEU A 1 89 ? -5.549 -6.999 -0.334 1.00 97.00 89 LEU A O 1
ATOM 687 N N . ASP A 1 90 ? -6.038 -7.165 1.853 1.00 97.38 90 ASP A N 1
ATOM 688 C CA . ASP A 1 90 ? -6.407 -8.583 1.820 1.00 97.38 90 ASP A CA 1
ATOM 689 C C . ASP A 1 90 ? -7.619 -8.832 0.924 1.00 97.38 90 ASP A C 1
ATOM 691 O O . ASP A 1 90 ? -7.602 -9.758 0.108 1.00 97.38 90 ASP A O 1
ATOM 695 N N . LEU A 1 91 ? -8.641 -7.979 1.013 1.00 97.31 91 LEU A N 1
ATOM 696 C CA . LEU A 1 91 ? -9.823 -8.046 0.159 1.00 97.31 91 LEU A CA 1
ATOM 697 C C . LEU A 1 91 ? -9.440 -7.928 -1.319 1.00 97.31 91 LEU A C 1
ATOM 699 O O . LEU A 1 91 ? -9.814 -8.767 -2.144 1.00 97.31 91 LEU A O 1
ATOM 703 N N . SER A 1 92 ? -8.666 -6.898 -1.653 1.00 97.31 92 SER A N 1
ATOM 704 C CA . SER A 1 92 ? -8.283 -6.605 -3.034 1.00 97.31 92 SER A CA 1
ATOM 705 C C . SER A 1 92 ? -7.319 -7.646 -3.594 1.00 97.31 92 SER A C 1
ATOM 707 O O . SER A 1 92 ? -7.422 -8.030 -4.760 1.00 97.31 92 SER A O 1
ATOM 709 N N . TRP A 1 93 ? -6.402 -8.144 -2.763 1.00 97.38 93 TRP A N 1
ATOM 710 C CA . TRP A 1 93 ? -5.473 -9.201 -3.142 1.00 97.38 93 TRP A CA 1
ATOM 711 C C . TRP A 1 93 ? -6.197 -10.528 -3.358 1.00 97.38 93 TRP A C 1
ATOM 713 O O . TRP A 1 93 ? -5.967 -11.188 -4.368 1.00 97.38 93 TRP A O 1
ATOM 723 N N . SER A 1 94 ? -7.117 -10.892 -2.461 1.00 97.12 94 SER A N 1
ATOM 724 C CA . SER A 1 94 ? -7.967 -12.079 -2.595 1.00 97.12 94 SER A CA 1
ATOM 725 C C . SER A 1 94 ? -8.780 -12.039 -3.889 1.00 97.12 94 SER A C 1
ATOM 727 O O . SER A 1 94 ? -8.774 -13.005 -4.653 1.00 97.12 94 SER A O 1
ATOM 729 N N . LEU A 1 95 ? -9.387 -10.888 -4.203 1.00 97.00 95 LEU A N 1
ATOM 730 C CA . LEU A 1 95 ? -10.097 -10.693 -5.465 1.00 97.00 95 LEU A CA 1
ATOM 731 C C . LEU A 1 95 ? -9.165 -10.862 -6.670 1.00 97.00 95 LEU A C 1
ATOM 733 O O . LEU A 1 95 ? -9.522 -11.558 -7.615 1.00 97.00 95 LEU A O 1
ATOM 737 N N . LEU A 1 96 ? -7.962 -10.280 -6.633 1.00 96.19 96 LEU A N 1
ATOM 738 C CA . LEU A 1 96 ? -6.979 -10.424 -7.707 1.00 96.19 96 LEU A CA 1
ATOM 739 C C . LEU A 1 96 ? -6.519 -11.877 -7.894 1.00 96.19 96 LEU A C 1
ATOM 741 O O . LEU A 1 96 ? -6.115 -12.222 -9.002 1.00 96.19 96 LEU A O 1
ATOM 745 N N . MET A 1 97 ? -6.553 -12.721 -6.856 1.00 96.50 97 MET A N 1
ATOM 746 C CA . MET A 1 97 ? -6.164 -14.138 -6.929 1.00 96.50 97 MET A CA 1
ATOM 747 C C . MET A 1 97 ? -7.242 -15.050 -7.530 1.00 96.50 97 MET A C 1
ATOM 749 O O . MET A 1 97 ? -6.917 -16.173 -7.907 1.00 96.50 97 MET A O 1
ATOM 753 N N . ASP A 1 98 ? -8.483 -14.582 -7.682 1.00 97.75 98 ASP A N 1
ATOM 754 C CA . ASP A 1 98 ? -9.560 -15.338 -8.334 1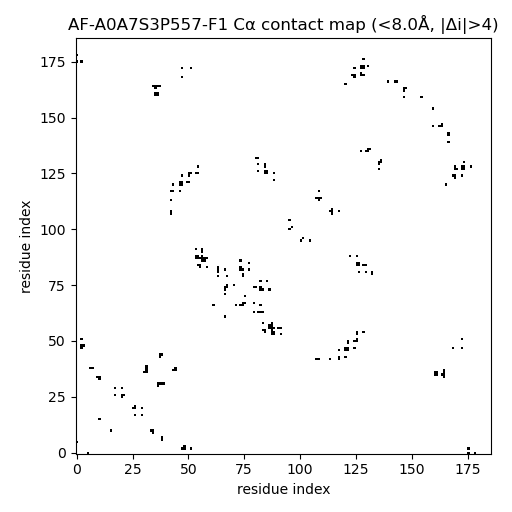.00 97.75 98 ASP A CA 1
ATOM 755 C C . ASP A 1 98 ? -9.148 -15.768 -9.758 1.00 97.75 98 ASP A C 1
ATOM 757 O O . ASP A 1 98 ? -8.508 -15.012 -10.501 1.00 97.75 98 ASP A O 1
ATOM 761 N N . ASP A 1 99 ? -9.502 -16.992 -10.151 1.00 96.56 99 ASP A N 1
ATOM 762 C CA . ASP A 1 99 ? -9.144 -17.591 -11.442 1.00 96.56 99 ASP A CA 1
ATOM 763 C C . ASP A 1 99 ? -9.560 -16.723 -12.639 1.00 96.56 99 ASP A C 1
ATOM 765 O O . ASP A 1 99 ? -8.873 -16.708 -13.665 1.00 96.56 99 ASP A O 1
ATOM 769 N N . ARG A 1 100 ? -10.628 -15.929 -12.499 1.00 97.38 100 ARG A N 1
ATOM 770 C CA . ARG A 1 100 ? -11.102 -14.988 -13.528 1.00 97.38 100 ARG A CA 1
ATOM 771 C C . ARG A 1 100 ? -10.088 -13.895 -13.875 1.00 97.38 100 ARG A C 1
ATOM 773 O O . ARG A 1 100 ? -10.179 -13.323 -14.957 1.00 97.38 100 ARG A O 1
ATOM 780 N N . TYR A 1 101 ? -9.127 -13.610 -12.995 1.00 96.12 101 TYR A N 1
ATOM 781 C CA . TYR A 1 101 ? -8.064 -12.624 -13.220 1.00 96.12 101 TYR A CA 1
ATOM 782 C C . TYR A 1 101 ? -6.718 -13.253 -13.596 1.00 96.12 101 TYR A C 1
ATOM 784 O O . TYR A 1 101 ? -5.708 -12.552 -13.617 1.00 96.12 101 TYR A O 1
ATOM 792 N N . THR A 1 102 ? -6.671 -14.548 -13.924 1.00 94.94 102 THR A N 1
ATOM 793 C CA . THR A 1 102 ? -5.423 -15.233 -14.307 1.00 94.94 102 THR A CA 1
ATOM 794 C C . THR A 1 102 ? -4.708 -14.531 -15.462 1.00 94.94 102 THR A C 1
ATOM 796 O O . THR A 1 102 ? -3.515 -14.249 -15.362 1.00 94.94 102 THR A O 1
ATOM 799 N N . ASP A 1 103 ? -5.439 -14.161 -16.515 1.00 95.25 103 ASP A N 1
ATOM 800 C CA . ASP A 1 103 ? -4.863 -13.470 -17.675 1.00 95.25 103 ASP A CA 1
ATOM 801 C C . ASP A 1 103 ? -4.325 -12.081 -17.309 1.00 95.25 103 ASP A C 1
ATOM 803 O O . ASP A 1 103 ? -3.264 -11.671 -17.783 1.00 95.25 103 ASP A O 1
ATOM 807 N N . LEU A 1 104 ? -5.014 -11.373 -16.407 1.00 93.62 104 LEU A N 1
ATOM 808 C CA . LEU A 1 104 ? -4.560 -10.085 -15.889 1.00 93.62 104 LEU A CA 1
ATOM 809 C C . LEU A 1 104 ? -3.261 -10.248 -15.089 1.00 93.62 104 LEU A C 1
ATOM 811 O O . LEU A 1 104 ? -2.307 -9.517 -15.341 1.00 93.62 104 LEU A O 1
ATOM 815 N N . ARG A 1 105 ? -3.184 -11.230 -14.180 1.00 94.88 105 ARG A N 1
ATOM 816 C CA . ARG A 1 105 ? -1.964 -11.510 -13.402 1.00 94.88 105 ARG A CA 1
ATOM 817 C C . ARG A 1 105 ? -0.778 -11.848 -14.306 1.00 94.88 105 ARG A C 1
ATOM 819 O O . ARG A 1 105 ? 0.291 -11.287 -14.102 1.00 94.88 105 ARG A O 1
ATOM 826 N N . ASN A 1 106 ? -0.989 -12.678 -15.328 1.00 93.00 106 ASN A N 1
ATOM 827 C CA . ASN A 1 106 ? 0.046 -13.039 -16.306 1.00 93.00 106 ASN A CA 1
ATOM 828 C C . ASN A 1 106 ? 0.482 -11.853 -17.183 1.00 93.00 106 ASN A C 1
ATOM 830 O O . ASN A 1 106 ? 1.599 -11.836 -17.690 1.00 93.00 106 ASN A O 1
ATOM 834 N N . THR A 1 107 ? -0.400 -10.868 -17.378 1.00 92.81 107 THR A N 1
ATOM 835 C CA . THR A 1 107 ? -0.081 -9.636 -18.116 1.00 92.81 107 THR A CA 1
ATOM 836 C C . THR A 1 107 ? 0.728 -8.661 -17.261 1.00 92.81 107 THR A C 1
ATOM 838 O O . THR A 1 107 ? 1.613 -7.984 -17.777 1.00 92.81 107 THR A O 1
ATOM 841 N N . ILE A 1 108 ? 0.426 -8.572 -15.962 1.00 90.12 108 ILE A N 1
ATOM 842 C CA . ILE A 1 108 ? 1.134 -7.690 -15.022 1.00 90.12 108 ILE A CA 1
ATOM 843 C C . ILE A 1 108 ? 2.516 -8.262 -14.683 1.00 90.12 108 ILE A C 1
ATOM 845 O O . ILE A 1 108 ? 3.490 -7.514 -14.636 1.00 90.12 108 ILE A O 1
ATOM 849 N N . CYS A 1 109 ? 2.594 -9.573 -14.449 1.00 91.44 109 CYS A N 1
ATOM 850 C CA . CYS A 1 109 ? 3.793 -10.270 -13.996 1.00 91.44 109 CYS A CA 1
ATOM 851 C C . CYS A 1 109 ? 4.070 -11.455 -14.927 1.00 91.44 109 CYS A C 1
ATOM 853 O O . CYS A 1 109 ? 3.332 -12.441 -14.916 1.00 91.44 109 CYS A O 1
ATOM 855 N N . ALA A 1 110 ? 5.147 -11.381 -15.707 1.00 87.94 110 ALA A N 1
ATOM 856 C CA . ALA A 1 110 ? 5.557 -12.469 -16.591 1.00 87.94 110 ALA A CA 1
ATOM 857 C C . ALA A 1 110 ? 6.311 -13.569 -15.828 1.00 87.94 110 ALA A C 1
ATOM 859 O O . ALA A 1 110 ? 6.352 -14.724 -16.258 1.00 87.94 110 ALA A O 1
ATOM 860 N N . THR A 1 111 ? 6.917 -13.213 -14.693 1.00 91.75 111 THR A N 1
ATOM 861 C CA . THR A 1 111 ? 7.708 -14.118 -13.852 1.00 91.75 111 THR A CA 1
ATOM 862 C C . THR A 1 111 ? 7.203 -14.162 -12.412 1.00 91.75 111 THR A C 1
ATOM 864 O O . THR A 1 111 ? 6.507 -13.262 -11.938 1.00 91.75 111 THR A O 1
ATOM 867 N N . HIS A 1 112 ? 7.585 -15.216 -11.686 1.00 90.06 112 HIS A N 1
ATOM 868 C CA . HIS A 1 112 ? 7.284 -15.329 -10.258 1.00 90.06 112 HIS A CA 1
ATOM 869 C C . HIS A 1 112 ? 7.977 -14.230 -9.435 1.00 90.06 112 HIS A C 1
ATOM 871 O O . HIS A 1 112 ? 7.358 -13.650 -8.548 1.00 90.06 112 HIS A O 1
ATOM 877 N N . ASP A 1 113 ? 9.209 -13.867 -9.798 1.00 89.88 113 ASP A N 1
ATOM 878 C CA . ASP A 1 113 ? 9.957 -12.794 -9.136 1.00 89.88 113 ASP A CA 1
ATOM 879 C C . ASP A 1 113 ? 9.255 -11.433 -9.284 1.00 89.88 113 ASP A C 1
ATOM 881 O O . ASP A 1 113 ? 9.189 -10.652 -8.333 1.00 89.88 113 ASP A O 1
ATOM 885 N N . GLU A 1 114 ? 8.681 -11.142 -10.458 1.00 90.88 114 GLU A N 1
ATOM 886 C CA . GLU A 1 114 ? 7.858 -9.943 -10.671 1.00 90.88 114 GLU A CA 1
ATOM 887 C C . GLU A 1 114 ? 6.566 -9.985 -9.861 1.00 90.88 114 GLU A C 1
ATOM 889 O O . GLU A 1 114 ? 6.149 -8.960 -9.328 1.00 90.88 114 GLU A O 1
ATOM 894 N N . PHE A 1 115 ? 5.952 -11.159 -9.717 1.00 93.00 115 PHE A N 1
ATOM 895 C CA . PHE A 1 115 ? 4.761 -11.329 -8.893 1.00 93.00 115 PHE A CA 1
ATOM 896 C C . PHE A 1 115 ? 5.035 -11.044 -7.413 1.00 93.00 115 PHE A C 1
ATOM 898 O O . PHE A 1 115 ? 4.312 -10.265 -6.786 1.00 93.00 115 PHE A O 1
ATOM 905 N N . ASP A 1 116 ? 6.113 -11.604 -6.870 1.00 92.31 116 ASP A N 1
ATOM 906 C CA . ASP A 1 116 ? 6.531 -11.356 -5.491 1.00 92.31 116 ASP A CA 1
ATOM 907 C C . ASP A 1 116 ? 6.921 -9.891 -5.282 1.00 92.31 116 ASP A C 1
ATOM 909 O O . ASP A 1 116 ? 6.544 -9.268 -4.283 1.00 92.31 116 ASP A O 1
ATOM 913 N N . ARG A 1 117 ? 7.614 -9.299 -6.260 1.00 91.50 117 ARG A N 1
ATOM 914 C CA . ARG A 1 117 ? 7.966 -7.877 -6.254 1.00 91.50 117 ARG A CA 1
ATOM 915 C C . ARG A 1 117 ? 6.729 -6.985 -6.287 1.00 91.50 117 ARG A C 1
ATOM 917 O O . ARG A 1 117 ? 6.658 -6.035 -5.509 1.00 91.50 117 ARG A O 1
ATOM 924 N N . PHE A 1 118 ? 5.757 -7.288 -7.143 1.00 93.94 118 PHE A N 1
ATOM 925 C CA . PHE A 1 118 ? 4.486 -6.573 -7.225 1.00 93.94 118 PHE A CA 1
ATOM 926 C C . PHE A 1 118 ? 3.750 -6.630 -5.890 1.00 93.94 118 PHE A C 1
ATOM 928 O O . PHE A 1 118 ? 3.407 -5.584 -5.342 1.00 93.94 118 PHE A O 1
ATOM 935 N N . ARG A 1 119 ? 3.617 -7.825 -5.299 1.00 95.69 119 ARG A N 1
ATOM 936 C CA . ARG A 1 119 ? 3.011 -7.997 -3.974 1.00 95.69 119 ARG A CA 1
ATOM 937 C C . ARG A 1 119 ? 3.716 -7.155 -2.920 1.00 95.69 119 ARG A C 1
ATOM 939 O O . ARG A 1 119 ? 3.063 -6.442 -2.163 1.00 95.69 119 ARG A O 1
ATOM 946 N N . GLN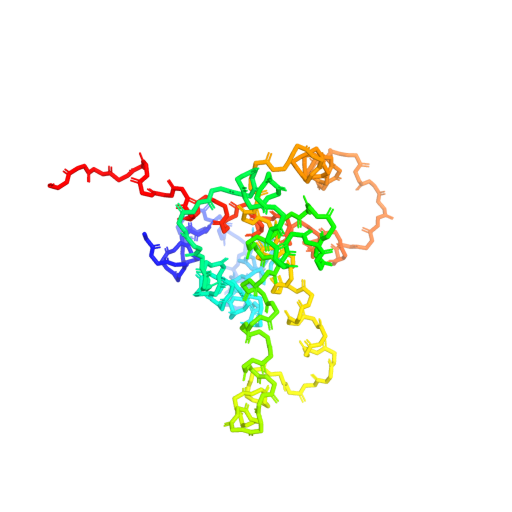 A 1 120 ? 5.045 -7.210 -2.878 1.00 92.38 120 GLN A N 1
ATOM 947 C CA . GLN A 1 120 ? 5.834 -6.465 -1.904 1.00 92.38 120 GLN A CA 1
ATOM 948 C C . GLN A 1 120 ? 5.655 -4.948 -2.052 1.00 92.38 120 GLN A C 1
ATOM 950 O O . GLN A 1 120 ? 5.562 -4.246 -1.041 1.00 92.38 120 GLN A O 1
ATOM 955 N N . LEU A 1 121 ? 5.603 -4.442 -3.288 1.00 91.75 121 LEU A N 1
ATOM 956 C CA . LEU A 1 121 ? 5.333 -3.034 -3.575 1.00 91.75 121 LEU A CA 1
ATOM 957 C C . LEU A 1 121 ? 3.922 -2.646 -3.131 1.00 91.75 121 LEU A C 1
ATOM 959 O O . LEU A 1 121 ? 3.774 -1.665 -2.406 1.00 91.75 121 LEU A O 1
ATOM 963 N N . THR A 1 122 ? 2.908 -3.431 -3.496 1.00 95.56 122 THR A N 1
ATOM 964 C CA . THR A 1 122 ? 1.513 -3.162 -3.136 1.00 95.56 122 THR A CA 1
ATOM 965 C C . THR A 1 122 ? 1.309 -3.141 -1.624 1.00 95.56 122 THR A C 1
ATOM 967 O O . THR A 1 122 ? 0.717 -2.191 -1.117 1.00 95.56 122 THR A O 1
ATOM 970 N N . VAL A 1 123 ? 1.854 -4.126 -0.900 1.00 94.25 123 VAL A N 1
ATOM 971 C CA . VAL A 1 123 ? 1.811 -4.188 0.571 1.00 94.25 123 VAL A CA 1
ATOM 972 C C . VAL A 1 123 ? 2.441 -2.935 1.178 1.00 94.25 123 VAL A C 1
ATOM 974 O O . VAL A 1 123 ? 1.825 -2.281 2.014 1.00 94.25 123 VAL A O 1
ATOM 977 N N . ASN A 1 124 ? 3.653 -2.570 0.746 1.00 91.38 124 ASN A N 1
ATOM 978 C CA . ASN A 1 124 ? 4.352 -1.403 1.289 1.00 91.38 124 ASN A CA 1
ATOM 979 C C . ASN A 1 124 ? 3.584 -0.104 1.027 1.00 91.38 124 ASN A C 1
ATOM 981 O O . ASN A 1 124 ? 3.510 0.742 1.910 1.00 91.38 124 ASN A O 1
ATOM 985 N N . LEU A 1 125 ? 3.019 0.052 -0.171 1.00 93.12 125 LEU A N 1
ATOM 986 C CA . LEU A 1 125 ? 2.293 1.254 -0.569 1.00 93.12 125 LEU A CA 1
ATOM 987 C C . LEU A 1 125 ? 0.953 1.403 0.157 1.00 93.12 125 LEU A C 1
ATOM 989 O O . LEU A 1 125 ? 0.661 2.500 0.620 1.00 93.12 125 LEU A O 1
ATOM 993 N N . VAL A 1 126 ? 0.166 0.330 0.286 1.00 95.19 126 VAL A N 1
ATOM 994 C CA . VAL A 1 126 ? -1.124 0.379 0.999 1.00 95.19 126 VAL A CA 1
ATOM 995 C C . VAL A 1 126 ? -0.895 0.573 2.496 1.00 95.19 126 VAL A C 1
ATOM 997 O O . VAL A 1 126 ? -1.484 1.458 3.092 1.00 95.19 126 VAL A O 1
ATOM 1000 N N . LEU A 1 127 ? 0.046 -0.141 3.117 1.00 91.75 127 LEU A N 1
ATOM 1001 C CA . LEU A 1 127 ? 0.353 0.101 4.534 1.00 91.75 127 LEU A CA 1
ATOM 1002 C C . LEU A 1 127 ? 0.953 1.492 4.786 1.00 91.75 127 LEU A C 1
ATOM 1004 O O . LEU A 1 127 ? 0.865 2.018 5.892 1.00 91.75 127 LEU A O 1
ATOM 100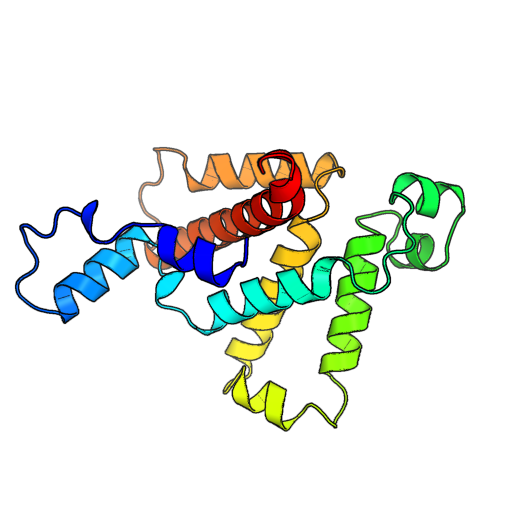8 N N . ALA A 1 128 ? 1.567 2.110 3.775 1.00 90.31 128 ALA A N 1
ATOM 1009 C CA . ALA A 1 128 ? 2.075 3.467 3.895 1.00 90.31 128 ALA A CA 1
ATOM 1010 C C . ALA A 1 128 ? 0.962 4.528 3.975 1.00 90.31 128 ALA A C 1
ATOM 1012 O O . ALA A 1 128 ? 1.280 5.644 4.398 1.00 90.31 128 ALA A O 1
ATOM 1013 N N . THR A 1 129 ? -0.290 4.227 3.607 1.00 91.38 129 THR A N 1
ATOM 1014 C CA . THR A 1 129 ? -1.414 5.174 3.740 1.00 91.38 129 THR A CA 1
ATOM 1015 C C . THR A 1 129 ? -1.942 5.273 5.173 1.00 91.38 129 THR A C 1
ATOM 1017 O O . THR A 1 129 ? -2.553 6.284 5.506 1.00 91.38 129 THR A O 1
ATOM 1020 N N . ASP A 1 130 ? -1.588 4.345 6.075 1.00 88.06 130 ASP A N 1
ATOM 1021 C CA . ASP A 1 130 ? -1.811 4.529 7.515 1.00 88.06 130 ASP A CA 1
ATOM 1022 C C . ASP A 1 130 ? -0.822 5.569 8.073 1.00 88.06 130 ASP A C 1
ATOM 1024 O O . ASP A 1 130 ? 0.300 5.287 8.512 1.00 88.06 130 ASP A O 1
ATOM 1028 N N . ILE A 1 131 ? -1.220 6.837 8.009 1.00 78.00 131 ILE A N 1
ATOM 1029 C CA . ILE A 1 131 ? -0.403 7.969 8.463 1.00 78.00 131 ILE A CA 1
ATOM 1030 C C . ILE A 1 131 ? -0.537 8.183 9.984 1.00 78.00 131 ILE A C 1
ATOM 1032 O O . ILE A 1 131 ? 0.281 8.897 10.584 1.00 78.00 131 ILE A O 1
ATOM 1036 N N . MET A 1 132 ? -1.552 7.588 10.618 1.00 74.25 132 MET A N 1
ATOM 1037 C CA . MET A 1 132 ? -1.913 7.853 12.014 1.00 74.25 132 MET A CA 1
ATOM 1038 C C . MET A 1 132 ? -1.223 6.912 13.001 1.00 74.25 132 MET A C 1
ATOM 1040 O O . MET A 1 132 ? -1.058 7.281 14.171 1.00 74.25 132 MET A O 1
ATOM 1044 N N . ASP A 1 133 ? -0.750 5.753 12.545 1.00 77.12 133 ASP A N 1
ATOM 1045 C CA . ASP A 1 133 ? 0.095 4.881 13.351 1.00 77.12 133 ASP A CA 1
ATOM 1046 C C . ASP A 1 133 ? 1.470 5.532 13.625 1.00 77.12 133 ASP A C 1
ATOM 1048 O O . ASP A 1 133 ? 2.290 5.824 12.743 1.00 77.12 133 ASP A O 1
ATOM 1052 N N . LYS A 1 134 ? 1.727 5.795 14.912 1.00 74.81 134 LYS A N 1
ATOM 1053 C CA . LYS A 1 134 ? 2.946 6.464 15.384 1.00 74.81 134 LYS A CA 1
ATOM 1054 C C . LYS A 1 134 ? 4.193 5.607 15.181 1.00 74.81 134 LYS A C 1
ATOM 1056 O O . LYS A 1 134 ? 5.260 6.166 14.904 1.00 74.81 134 LYS A O 1
ATOM 1061 N N . ASP A 1 135 ? 4.068 4.290 15.305 1.00 77.62 135 ASP A N 1
ATOM 1062 C CA . ASP A 1 135 ? 5.175 3.357 15.149 1.00 77.62 135 ASP A CA 1
ATOM 1063 C C . ASP A 1 135 ? 5.567 3.278 13.672 1.00 77.62 135 ASP A C 1
ATOM 1065 O O . ASP A 1 135 ? 6.748 3.467 13.353 1.00 77.62 135 ASP A O 1
ATOM 1069 N N . LEU A 1 136 ? 4.592 3.157 12.760 1.00 74.75 136 LEU A N 1
ATOM 1070 C CA . LEU A 1 136 ? 4.840 3.222 11.312 1.00 74.75 136 LEU A CA 1
ATOM 1071 C C . LEU A 1 136 ? 5.465 4.559 10.901 1.00 74.75 136 LEU A C 1
ATOM 1073 O O . LEU A 1 136 ? 6.462 4.589 10.169 1.00 74.75 136 LEU A O 1
ATOM 1077 N N . LYS A 1 137 ? 4.950 5.679 11.419 1.00 78.50 137 LYS A N 1
ATOM 1078 C CA . LYS A 1 137 ? 5.516 7.008 11.152 1.00 78.50 137 LYS A CA 1
ATOM 1079 C C . LYS A 1 137 ? 6.970 7.117 11.620 1.00 78.50 137 LYS A C 1
ATOM 1081 O O . LYS A 1 137 ? 7.810 7.681 10.915 1.00 78.50 137 LYS A O 1
ATOM 1086 N N . SER A 1 138 ? 7.292 6.577 12.796 1.00 81.56 138 SER A N 1
ATOM 1087 C CA . SER A 1 138 ? 8.659 6.579 13.330 1.00 81.56 138 SER A CA 1
ATOM 1088 C C . SER A 1 138 ? 9.612 5.741 12.468 1.00 81.56 138 SER A C 1
ATOM 1090 O O . SER A 1 138 ? 10.703 6.208 12.117 1.00 81.56 138 SER A O 1
ATOM 1092 N N . LEU A 1 139 ? 9.165 4.555 12.042 1.00 80.19 139 LEU A N 1
ATOM 1093 C CA . LEU A 1 139 ? 9.904 3.641 11.178 1.00 80.19 139 LEU A CA 1
ATOM 1094 C C . LEU A 1 139 ? 10.201 4.294 9.826 1.00 80.19 139 LEU A C 1
ATOM 1096 O O . LEU A 1 139 ? 11.335 4.244 9.344 1.00 80.19 139 LEU A O 1
ATOM 1100 N N . ARG A 1 140 ? 9.205 4.961 9.234 1.00 79.06 140 ARG A N 1
ATOM 1101 C CA . ARG A 1 140 ? 9.340 5.672 7.960 1.00 79.06 140 ARG A CA 1
ATOM 1102 C C . ARG A 1 140 ? 10.337 6.822 8.056 1.00 79.06 140 ARG A C 1
ATOM 1104 O O . ARG A 1 140 ? 11.245 6.914 7.232 1.00 79.06 140 ARG A O 1
ATOM 1111 N N . ASN A 1 141 ? 10.251 7.633 9.109 1.00 82.81 141 ASN A N 1
ATOM 1112 C CA . ASN A 1 141 ? 11.209 8.713 9.356 1.00 82.81 141 ASN A CA 1
ATOM 1113 C C . ASN A 1 141 ? 12.644 8.188 9.523 1.00 82.81 141 ASN A C 1
ATOM 1115 O O . ASN A 1 141 ? 13.593 8.799 9.029 1.00 82.81 141 ASN A O 1
ATOM 1119 N N . ALA A 1 142 ? 12.823 7.045 10.190 1.00 83.75 142 ALA A N 1
ATOM 1120 C CA . ALA A 1 142 ? 14.127 6.399 10.311 1.00 83.75 142 ALA A CA 1
ATOM 1121 C C . ALA A 1 142 ? 14.637 5.874 8.956 1.00 83.75 142 ALA A C 1
ATOM 1123 O O . ALA A 1 142 ? 15.810 6.061 8.624 1.00 83.75 142 ALA A O 1
ATOM 1124 N N . ARG A 1 143 ? 13.761 5.263 8.143 1.00 81.44 143 ARG A N 1
ATOM 1125 C CA . ARG A 1 143 ? 14.087 4.805 6.781 1.00 81.44 143 ARG A CA 1
ATOM 1126 C C . ARG A 1 143 ? 14.501 5.968 5.881 1.00 81.44 143 ARG A C 1
ATOM 1128 O O . ARG A 1 143 ? 15.524 5.836 5.212 1.00 81.44 143 ARG A O 1
ATOM 1135 N N . TRP A 1 144 ? 13.777 7.089 5.928 1.00 83.75 144 TRP A N 1
ATOM 1136 C CA . TRP A 1 144 ? 14.102 8.320 5.202 1.00 83.75 144 TRP A CA 1
ATOM 1137 C C . TRP A 1 144 ? 15.485 8.842 5.587 1.00 83.75 144 TRP A C 1
ATOM 1139 O O . TRP A 1 144 ? 16.360 8.975 4.734 1.00 83.75 144 TRP A O 1
ATOM 1149 N N . LYS A 1 145 ? 15.726 9.048 6.890 1.00 84.25 145 LYS A N 1
ATOM 1150 C CA . LYS A 1 145 ? 17.029 9.508 7.394 1.00 84.25 145 LYS A CA 1
ATOM 1151 C C . LYS A 1 145 ? 18.164 8.593 6.944 1.00 84.25 145 LYS A C 1
ATOM 1153 O O . LYS A 1 145 ? 19.197 9.086 6.524 1.00 84.25 145 LYS A O 1
ATOM 1158 N N . LYS A 1 146 ? 17.972 7.271 6.982 1.00 82.56 146 LYS A N 1
ATOM 1159 C CA . LYS A 1 146 ? 18.988 6.304 6.541 1.00 82.56 146 LYS A CA 1
ATOM 1160 C C . LYS A 1 146 ? 19.230 6.331 5.027 1.00 82.56 146 LYS A C 1
ATOM 1162 O O . LYS A 1 146 ? 20.365 6.143 4.598 1.00 82.56 146 LYS A O 1
ATOM 1167 N N . ALA A 1 147 ? 18.188 6.526 4.222 1.00 77.25 147 ALA A N 1
ATOM 1168 C CA . ALA A 1 147 ? 18.301 6.535 2.765 1.00 77.25 147 ALA A CA 1
ATOM 1169 C C . ALA A 1 147 ? 18.926 7.826 2.217 1.00 77.25 147 ALA A C 1
ATOM 1171 O O . ALA A 1 147 ? 19.626 7.774 1.209 1.00 77.25 147 ALA A O 1
ATOM 1172 N N . PHE A 1 148 ? 18.709 8.957 2.894 1.00 79.50 148 PHE A N 1
ATOM 1173 C CA . PHE A 1 148 ? 19.183 10.278 2.467 1.00 79.50 148 PHE A CA 1
ATOM 1174 C C . PHE A 1 148 ? 20.295 10.867 3.353 1.00 79.50 148 PHE A C 1
ATOM 1176 O O . PHE A 1 148 ? 20.673 12.021 3.166 1.00 79.50 148 PHE A O 1
ATOM 1183 N N . ALA A 1 149 ? 20.840 10.106 4.309 1.00 79.69 149 ALA A N 1
ATOM 1184 C CA . ALA A 1 149 ? 22.035 10.518 5.044 1.00 79.69 149 ALA A CA 1
ATOM 1185 C C . ALA A 1 149 ? 23.240 10.622 4.096 1.00 79.69 149 ALA A C 1
ATOM 1187 O O . ALA A 1 149 ? 23.461 9.749 3.257 1.00 79.69 149 ALA A O 1
ATOM 1188 N N . SER A 1 150 ? 24.039 11.672 4.274 1.00 59.59 150 SER A N 1
ATOM 1189 C CA . SER A 1 150 ? 25.178 12.045 3.426 1.00 59.59 150 SER A CA 1
ATOM 1190 C C . SER A 1 150 ? 26.382 11.092 3.480 1.00 59.59 150 SER A C 1
ATOM 1192 O O . SER A 1 150 ? 27.358 11.332 2.784 1.00 59.59 150 SER A O 1
ATOM 1194 N N . ASP A 1 151 ? 26.325 10.023 4.278 1.00 56.84 151 ASP A N 1
ATOM 1195 C CA . ASP A 1 151 ? 27.503 9.240 4.686 1.00 56.84 151 ASP A CA 1
ATOM 1196 C C . ASP A 1 151 ? 27.564 7.813 4.107 1.00 56.84 151 ASP A C 1
ATOM 1198 O O . ASP A 1 151 ? 28.261 6.939 4.623 1.00 56.84 151 ASP A O 1
ATOM 1202 N N . GLN A 1 152 ? 26.834 7.531 3.024 1.00 56.75 152 GLN A N 1
ATOM 1203 C CA . GLN A 1 152 ? 26.865 6.205 2.401 1.00 56.75 152 GLN A CA 1
ATOM 1204 C C . GLN A 1 152 ? 28.076 6.030 1.479 1.00 56.75 152 GLN A C 1
ATOM 1206 O O . GLN A 1 152 ? 27.985 6.106 0.257 1.00 56.75 152 GLN A O 1
ATOM 1211 N N . SER A 1 153 ? 29.218 5.745 2.100 1.00 52.34 153 SER A N 1
ATOM 1212 C CA . SER A 1 153 ? 30.346 5.093 1.447 1.00 52.34 153 SER A CA 1
ATOM 1213 C C . SER A 1 153 ? 30.075 3.581 1.327 1.00 52.34 153 SER A C 1
ATOM 1215 O O . SER A 1 153 ? 29.811 2.895 2.312 1.00 52.34 153 SER A O 1
ATOM 1217 N N . SER A 1 154 ? 30.165 3.061 0.098 1.00 50.88 154 SER A N 1
ATOM 1218 C CA . SER A 1 154 ? 30.510 1.655 -0.196 1.00 50.88 154 SER A CA 1
ATOM 1219 C C . SER A 1 154 ? 29.428 0.554 -0.112 1.00 50.88 154 SER A C 1
ATOM 1221 O O . SER A 1 154 ? 29.751 -0.577 0.250 1.00 50.88 154 SER A O 1
ATOM 1223 N N . ALA A 1 155 ? 28.183 0.795 -0.540 1.00 45.06 155 ALA A N 1
ATOM 1224 C CA . ALA A 1 155 ? 27.241 -0.292 -0.866 1.00 45.06 155 ALA A CA 1
ATOM 1225 C C . ALA A 1 155 ? 26.645 -0.118 -2.276 1.00 45.06 155 ALA A C 1
ATOM 1227 O O . ALA A 1 155 ? 26.288 0.997 -2.644 1.00 45.06 155 ALA A O 1
ATOM 1228 N N . CYS A 1 156 ? 26.572 -1.224 -3.034 1.00 50.50 156 CYS A N 1
ATOM 1229 C CA . CYS A 1 156 ? 26.082 -1.344 -4.419 1.00 50.50 156 CYS A CA 1
ATOM 1230 C C . CYS A 1 156 ? 24.986 -0.322 -4.779 1.00 50.50 156 CYS A C 1
ATOM 1232 O O . CYS A 1 156 ? 23.926 -0.308 -4.150 1.00 50.50 156 CYS A O 1
ATOM 1234 N N . ASP A 1 157 ? 25.238 0.492 -5.810 1.00 64.06 157 ASP A N 1
ATOM 1235 C CA . ASP A 1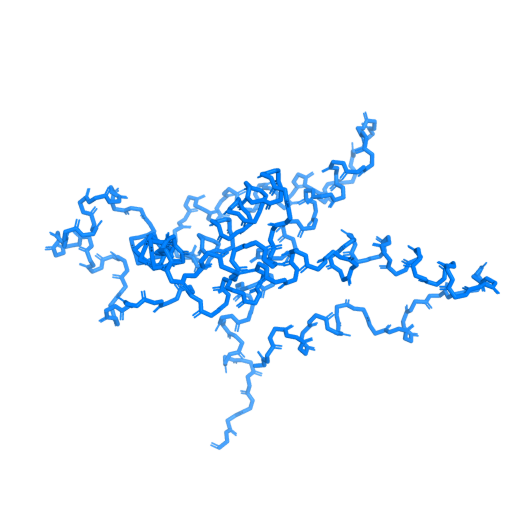 157 ? 24.386 1.618 -6.223 1.00 64.06 157 ASP A CA 1
ATOM 1236 C C . ASP A 1 157 ? 22.910 1.217 -6.380 1.00 64.06 157 ASP A C 1
ATOM 1238 O O . ASP A 1 157 ? 22.009 1.885 -5.880 1.00 64.06 157 ASP A O 1
ATOM 1242 N N . ILE A 1 158 ? 22.657 0.045 -6.970 1.00 62.38 158 ILE A N 1
ATOM 1243 C CA . ILE A 1 158 ? 21.311 -0.426 -7.321 1.00 62.38 158 ILE A CA 1
ATOM 1244 C C . ILE A 1 158 ? 20.435 -0.674 -6.085 1.00 62.38 158 ILE A C 1
ATOM 1246 O O . ILE A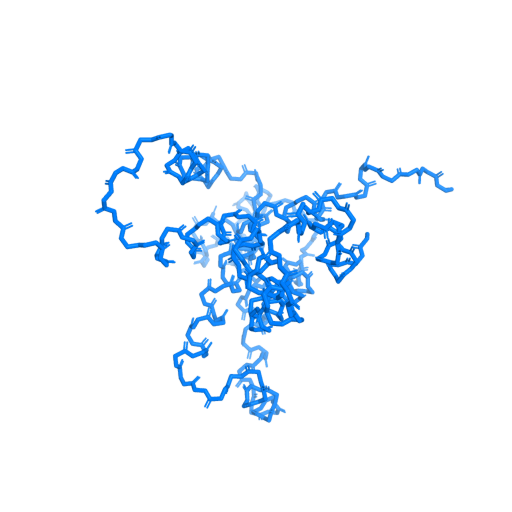 1 158 ? 19.256 -0.325 -6.077 1.00 62.38 158 ILE A O 1
ATOM 1250 N N . THR A 1 159 ? 20.972 -1.258 -5.010 1.00 65.81 159 THR A N 1
ATOM 1251 C CA . THR A 1 159 ? 20.159 -1.554 -3.813 1.00 65.81 159 THR A CA 1
ATOM 1252 C C . THR A 1 159 ? 19.799 -0.280 -3.054 1.00 65.81 159 THR A C 1
ATOM 1254 O O . THR A 1 159 ? 18.700 -0.166 -2.507 1.00 65.81 159 THR A O 1
ATOM 1257 N N . ASN A 1 160 ? 20.697 0.705 -3.069 1.00 69.25 160 ASN A N 1
ATOM 1258 C CA . ASN A 1 160 ? 20.461 2.026 -2.507 1.00 69.25 160 ASN A CA 1
ATOM 1259 C C . ASN A 1 160 ? 19.466 2.840 -3.339 1.00 69.25 160 ASN A C 1
ATOM 1261 O O . ASN A 1 160 ? 18.582 3.474 -2.759 1.00 69.25 160 ASN A O 1
ATOM 1265 N N . VAL A 1 161 ? 19.560 2.780 -4.669 1.00 68.81 161 VAL A N 1
ATOM 1266 C CA . VAL A 1 161 ? 18.590 3.385 -5.592 1.00 68.81 161 VAL A CA 1
ATOM 1267 C C . VAL A 1 161 ? 17.206 2.773 -5.387 1.00 68.81 161 VAL A C 1
ATOM 1269 O O . VAL A 1 161 ? 16.266 3.510 -5.107 1.00 68.81 161 VAL A O 1
ATOM 1272 N N . ASN A 1 162 ? 17.088 1.442 -5.374 1.00 71.62 162 ASN A N 1
ATOM 1273 C CA . ASN A 1 162 ? 15.817 0.751 -5.131 1.00 71.62 162 ASN A CA 1
ATOM 1274 C C . ASN A 1 162 ? 15.211 1.117 -3.770 1.00 71.62 162 ASN A C 1
ATOM 1276 O O . ASN A 1 162 ? 14.013 1.364 -3.658 1.00 71.62 162 ASN A O 1
ATOM 1280 N N . ARG A 1 163 ? 16.037 1.215 -2.721 1.00 72.62 163 ARG A N 1
ATOM 1281 C CA . ARG A 1 163 ? 15.580 1.635 -1.390 1.00 72.62 163 ARG A CA 1
ATOM 1282 C C . ARG A 1 163 ? 15.056 3.072 -1.387 1.00 72.62 163 ARG A C 1
ATOM 1284 O O . ARG A 1 163 ? 14.037 3.337 -0.750 1.00 72.62 163 ARG A O 1
ATOM 1291 N N . LYS A 1 164 ? 15.757 3.998 -2.048 1.00 78.06 164 LYS A N 1
ATOM 1292 C CA . LYS A 1 164 ? 15.313 5.392 -2.198 1.00 78.06 164 LYS A CA 1
ATOM 1293 C C . LYS A 1 164 ? 14.014 5.455 -2.995 1.00 78.06 164 LYS A C 1
ATOM 1295 O O . LYS A 1 164 ? 13.088 6.123 -2.549 1.00 78.06 164 LYS A O 1
ATOM 1300 N N . ALA A 1 165 ? 13.921 4.704 -4.091 1.00 78.81 165 ALA A N 1
ATOM 1301 C CA . ALA A 1 165 ? 12.735 4.629 -4.931 1.00 78.81 165 ALA A CA 1
ATOM 1302 C C . ALA A 1 165 ? 11.498 4.204 -4.129 1.00 78.81 165 ALA A C 1
ATOM 1304 O O . ALA A 1 165 ? 10.504 4.925 -4.134 1.00 78.81 165 ALA A O 1
ATOM 1305 N N . THR A 1 166 ? 11.587 3.115 -3.353 1.00 80.56 166 THR A N 1
ATOM 1306 C CA . THR A 1 166 ? 10.490 2.649 -2.485 1.00 80.56 166 THR A CA 1
ATOM 1307 C C . THR A 1 166 ? 10.047 3.722 -1.490 1.00 80.56 166 THR A C 1
ATOM 1309 O O . THR A 1 166 ? 8.858 3.979 -1.331 1.00 80.56 166 THR A O 1
ATOM 1312 N N . ILE A 1 167 ? 10.994 4.403 -0.841 1.00 84.38 167 ILE A N 1
ATOM 1313 C CA . ILE A 1 167 ? 10.667 5.463 0.122 1.00 84.38 167 ILE A CA 1
ATOM 1314 C C . ILE A 1 167 ? 9.981 6.646 -0.573 1.00 84.38 167 ILE A C 1
ATOM 1316 O O . ILE A 1 167 ? 9.054 7.229 -0.011 1.00 84.38 167 ILE A O 1
ATOM 1320 N N . VAL A 1 168 ? 10.417 7.012 -1.779 1.00 86.50 168 VAL A N 1
ATOM 1321 C CA . VAL A 1 168 ? 9.811 8.100 -2.558 1.00 86.50 168 VAL A CA 1
ATOM 1322 C C . VAL A 1 168 ? 8.372 7.756 -2.942 1.00 86.50 168 VAL A C 1
ATOM 1324 O O . VAL A 1 168 ? 7.488 8.581 -2.722 1.00 86.50 168 VAL A O 1
ATOM 1327 N N . ILE A 1 169 ? 8.105 6.546 -3.444 1.00 87.88 169 ILE A N 1
ATOM 1328 C CA . ILE A 1 169 ? 6.740 6.144 -3.824 1.00 87.88 169 ILE A CA 1
ATOM 1329 C C . ILE A 1 169 ? 5.802 6.011 -2.608 1.00 87.88 169 ILE A C 1
ATOM 1331 O O . ILE A 1 169 ? 4.638 6.390 -2.707 1.00 87.88 169 ILE A O 1
ATOM 1335 N N . GLU A 1 170 ? 6.304 5.581 -1.442 1.00 88.75 170 GLU A N 1
ATOM 1336 C CA . GLU A 1 170 ? 5.546 5.584 -0.175 1.00 88.75 170 GLU A CA 1
ATOM 1337 C C . GLU A 1 170 ? 5.111 7.008 0.224 1.00 88.75 170 GLU A C 1
ATOM 1339 O O . GLU A 1 170 ? 3.978 7.229 0.646 1.00 88.75 170 GLU A O 1
ATOM 1344 N N . HIS A 1 171 ? 5.993 8.002 0.082 1.00 87.19 171 HIS A N 1
ATOM 1345 C CA . HIS A 1 171 ? 5.635 9.398 0.366 1.00 87.19 171 HIS A CA 1
ATOM 1346 C C . HIS A 1 171 ? 4.710 9.980 -0.704 1.00 87.19 171 HIS A C 1
ATOM 1348 O O . HIS A 1 171 ? 3.861 10.818 -0.405 1.00 87.19 171 HIS A O 1
ATOM 1354 N N . LEU A 1 172 ? 4.856 9.531 -1.949 1.00 89.06 172 LEU A N 1
ATOM 1355 C CA . LEU A 1 172 ? 4.022 9.968 -3.054 1.00 89.06 172 LEU A CA 1
ATOM 1356 C C . LEU A 1 172 ? 2.563 9.544 -2.874 1.00 89.06 172 LEU A C 1
ATOM 1358 O O . LEU A 1 172 ? 1.669 10.367 -3.084 1.00 89.06 172 LEU A O 1
ATOM 1362 N N . ILE A 1 173 ? 2.309 8.292 -2.480 1.00 90.00 173 ILE A N 1
ATOM 1363 C CA . ILE A 1 173 ? 0.938 7.820 -2.249 1.00 90.00 173 ILE A CA 1
ATOM 1364 C C . ILE A 1 173 ? 0.297 8.556 -1.064 1.00 90.00 173 ILE A C 1
ATOM 1366 O O . ILE A 1 173 ? -0.828 9.026 -1.189 1.00 90.00 173 ILE A O 1
ATOM 1370 N N . GLN A 1 174 ? 1.053 8.810 0.011 1.00 88.81 174 GLN A N 1
ATOM 1371 C CA . GLN A 1 174 ? 0.593 9.621 1.151 1.00 88.81 174 GLN A CA 1
ATOM 1372 C C . GLN A 1 174 ? 0.225 11.047 0.746 1.00 88.81 174 GLN A C 1
ATOM 1374 O O . GLN A 1 174 ? -0.820 11.558 1.136 1.00 88.81 174 GLN A O 1
ATOM 1379 N N . ALA A 1 175 ? 1.086 11.706 -0.033 1.00 89.06 175 ALA A N 1
ATOM 1380 C CA . ALA A 1 175 ? 0.815 13.055 -0.517 1.00 89.06 175 ALA A CA 1
ATOM 1381 C C . ALA A 1 175 ? -0.408 13.084 -1.444 1.00 89.06 175 ALA A C 1
ATOM 1383 O O . ALA A 1 175 ? -1.155 14.060 -1.443 1.00 89.06 175 ALA A O 1
ATOM 1384 N N . SER A 1 176 ? -0.611 12.018 -2.223 1.00 89.38 176 SER A N 1
ATOM 1385 C CA . SER A 1 176 ? -1.745 11.886 -3.140 1.00 89.38 176 SER A CA 1
ATOM 1386 C C . SER A 1 176 ? -3.074 11.738 -2.401 1.00 89.38 176 SER A C 1
ATOM 1388 O O . SER A 1 176 ? -4.051 12.363 -2.808 1.00 89.38 176 SER A O 1
ATOM 1390 N N . ASP A 1 177 ? -3.092 10.972 -1.314 1.00 89.56 177 ASP A N 1
ATOM 1391 C CA . ASP A 1 177 ? -4.264 10.746 -0.463 1.00 89.56 177 ASP A CA 1
ATOM 1392 C C . ASP A 1 177 ? -4.762 12.061 0.185 1.00 89.56 177 ASP A C 1
ATOM 1394 O O . ASP A 1 177 ? -5.911 12.493 0.034 1.00 89.56 177 ASP A O 1
ATOM 1398 N N . VAL A 1 178 ? -3.841 12.845 0.753 1.00 87.50 178 VAL A N 1
ATOM 1399 C CA . VAL A 1 178 ? -4.183 14.142 1.368 1.00 87.50 178 VAL A CA 1
ATOM 1400 C C . VAL A 1 178 ? -4.255 15.311 0.377 1.00 87.50 178 VAL A C 1
ATOM 1402 O O . VAL A 1 178 ? -4.505 16.449 0.788 1.00 87.50 178 VAL A O 1
ATOM 1405 N N . ALA A 1 179 ? -4.062 15.075 -0.926 1.00 87.75 179 ALA A N 1
ATOM 1406 C CA . ALA A 1 179 ? -3.942 16.137 -1.933 1.00 87.75 179 ALA A CA 1
ATOM 1407 C C . ALA A 1 179 ? -5.192 17.020 -2.043 1.00 87.75 179 ALA A C 1
ATOM 1409 O O . ALA A 1 179 ? -5.088 18.170 -2.470 1.00 87.75 179 ALA A O 1
ATOM 1410 N N . HIS A 1 180 ? -6.362 16.511 -1.648 1.00 81.56 180 HIS A N 1
ATOM 1411 C CA . HIS A 1 180 ? -7.612 17.270 -1.612 1.00 81.56 180 HIS A CA 1
ATOM 1412 C C . HIS A 1 180 ? -7.503 18.534 -0.735 1.00 81.56 180 HIS A C 1
ATOM 1414 O O . HIS A 1 180 ? -8.075 19.567 -1.072 1.00 81.56 180 HIS A O 1
ATOM 1420 N N . THR A 1 181 ? -6.688 18.502 0.328 1.00 82.44 181 THR A N 1
ATOM 1421 C CA . THR A 1 181 ? -6.432 19.657 1.213 1.00 82.44 181 THR A CA 1
ATOM 1422 C C . THR A 1 181 ? -5.648 20.791 0.543 1.00 82.44 181 THR A C 1
ATOM 1424 O O . THR A 1 181 ? -5.629 21.914 1.043 1.00 82.44 181 THR A O 1
ATOM 1427 N N . MET A 1 182 ? -5.005 20.511 -0.592 1.00 82.50 182 MET A N 1
ATOM 1428 C CA . MET A 1 182 ? -4.170 21.450 -1.345 1.00 82.50 182 MET A CA 1
ATOM 1429 C C . MET A 1 182 ? -4.871 21.979 -2.605 1.00 82.50 182 MET A C 1
ATOM 1431 O O . MET A 1 182 ? -4.273 22.737 -3.371 1.00 82.50 182 MET A O 1
ATOM 1435 N N . GLN A 1 183 ? -6.115 21.564 -2.859 1.00 79.62 183 GLN A N 1
ATOM 1436 C CA . GLN A 1 183 ? -6.887 22.006 -4.016 1.00 79.62 183 GLN A CA 1
ATOM 1437 C C . GLN A 1 183 ? -7.651 23.296 -3.702 1.00 79.62 183 GLN A C 1
ATOM 1439 O O . GLN A 1 183 ? -8.083 23.530 -2.574 1.00 79.62 183 GLN A O 1
ATOM 1444 N N . HIS A 1 184 ? -7.827 24.150 -4.713 1.00 81.06 184 HIS A N 1
ATOM 1445 C CA . HIS A 1 184 ? -8.733 25.287 -4.593 1.00 81.06 184 HIS A CA 1
ATOM 1446 C C . HIS A 1 184 ? -10.175 24.795 -4.440 1.00 81.06 184 HIS A C 1
ATOM 1448 O O . HIS A 1 184 ? -10.595 23.869 -5.132 1.00 81.06 184 HIS A O 1
ATOM 1454 N N . TRP A 1 185 ? -10.922 25.453 -3.556 1.00 79.44 185 TRP A N 1
ATOM 1455 C CA . TRP A 1 185 ? -12.358 25.253 -3.395 1.00 79.44 185 TRP A CA 1
ATOM 1456 C C . TRP A 1 185 ? -13.061 25.655 -4.700 1.00 79.44 185 TRP A C 1
ATOM 1458 O O . TRP A 1 185 ? -12.806 26.751 -5.209 1.00 79.44 185 TRP A O 1
ATOM 1468 N N . GLN A 1 186 ? -13.881 24.758 -5.253 1.00 64.25 186 GLN A N 1
ATOM 1469 C CA . GLN A 1 186 ? -14.748 25.024 -6.408 1.00 64.25 186 GLN A CA 1
ATOM 1470 C C . GLN A 1 186 ? -16.154 25.404 -5.957 1.00 64.25 186 GLN A C 1
ATOM 1472 O O . GLN A 1 186 ? -16.610 24.839 -4.937 1.00 64.25 186 GLN A O 1
#

Sequence (186 aa):
MSVVKLMSNIIAPQDVDYKGAKTQDDVAVTLHDHTYGITSDPLTQFACIFSALVHDADHPGVPNSQLVKERTQEALVYENRSVAEQNSLDLSWSLLMDDRYTDLRNTICATHDEFDRFRQLTVNLVLATDIMDKDLKSLRNARWKKAFASDQSSACDITNVNRKATIVIEHLIQASDVAHTMQHWQ